Protein 3PSH (pdb70)

CATH classification: 3.40.50.1980 (+1 more: 3.40.50.1980)

Secondary structure (DSSP, 8-state):
-EEEE-TTS-EEEE-SS-S-EEEE-HHHHHHHHHTT-GGGEEEE-TTHHHHH-TTGGGT-GGGGG-B--B-SS-B-HHHHHHT--SEEEEETT--HHHHHHHHTTT--EEEE-S--S-GGGTT-SS---TTHHHHHHHHHHHHHHHHHHHHT-HHHHHHHHHHHHTTHHHHHHHHTT--TTTSEEEEE-BTTTEEE-BSSHHHHHHHHTTEEETTTTT-BSEEE--HHHHHHH--SEEEE-TT-TTHHHHHHT-GGGTTSHHHHTT-EEEPPTT----SS--HHIIIIIHHHHHHHH-GGG-TT--HHHHHHHHIIIIISS-----

Foldseek 3Di:
DDWDQFLLRDTWDFDPAAQEEAEQDLQLVLLCLLLVQCSRYQHYAPCNCLVQAVCVCVLPVVNVPGHHQHHQAGGNLVSVVVSVGREYEHELQHPPVRVCSCVVVPHIYHYAHCFHADSVQSNPLFGDGPCLVCGNLVRVLVRLCVSCSRNVSNVSSVVLNCLLAVCLVVLCVLQVPQDPVRQFEEFEADPQQKGAEASFLLQVLSVSLRHGYLRHVPDTGIDRDDLVSCVVSLGQAYEYELNHVVVQVVQQVDPSNCPRNCNVVVRHYYFWSQCDSDRHDHSSVRNQNSLVVNCVVCVVSCVVPPSLVSQQVSCCNRSVDGDDTD

Solvent-accessible surface area: 14050 Å² total; per-residue (Å²): 132,47,124,7,59,3,2,43,67,69,157,8,72,1,42,69,116,1,87,97,0,0,0,0,0,11,8,0,0,0,0,0,0,0,0,48,0,12,164,23,7,28,0,0,0,60,43,4,102,126,28,11,6,152,46,4,39,81,10,0,86,77,0,80,145,23,38,94,3,9,37,23,87,55,19,80,27,148,52,0,75,81,29,162,18,29,0,0,0,0,1,2,50,8,55,96,132,4,23,132,71,0,51,87,46,135,11,32,1,0,0,0,0,0,1,30,30,66,111,64,21,20,39,98,86,19,0,83,25,121,73,41,48,120,3,4,34,55,0,0,97,73,0,0,63,11,0,1,80,0,2,93,59,145,137,41,1,59,57,0,17,155,24,0,55,56,21,33,152,40,2,70,89,76,14,66,103,22,58,93,134,154,67,32,99,0,1,0,3,9,42,108,52,3,0,14,1,44,5,6,1,0,7,2,0,0,71,42,0,1,0,65,1,5,0,23,84,105,32,88,0,80,82,140,10,53,53,98,49,0,65,126,33,61,0,19,3,0,1,0,3,23,31,28,50,108,6,22,64,94,5,94,126,58,154,36,17,32,108,2,72,0,25,135,76,170,93,17,80,59,1,18,26,8,1,10,0,8,6,13,2,0,0,0,0,4,3,4,0,0,0,51,0,0,50,49,35,33,57,146,89,0,123,105,11,81,16,122,128,56,5,62,73,13,0,88,95,7,4,99,39,50,61,132,99,114

InterPro domains:
  IPR002491 ABC transporter periplasmic binding domain [PF01497] (43-295)
  IPR002491 ABC transporter periplasmic binding domain [PS50983] (41-322)
  IPR050902 ABC Transporter Solute-Binding [PTHR30535] (1-345)

Nearest PDB structures (foldseek):
  3psh-assembly1_A  TM=1.003E+00  e=1.806E-65  Haemophilus influenzae
  4ovk-assembly1_A  TM=8.073E-01  e=1.377E-21  Veillonella parvula DSM 2008
  4hn9-assembly1_A  TM=8.449E-01  e=3.273E-20  Lachnospira eligens ATCC 27750
  2etv-assembly1_A  TM=7.577E-01  e=3.728E-19  Thermotoga maritima MSB8
  5cr9-assembly1_A  TM=7.067E-01  e=7.563E-14  Saccharomonospora viridis DSM 43017

B-factor: mean 18.15, std 5.59, range [2.56, 48.12]

Radius of gyration: 19.63 Å; Cα contacts (8 Å, |Δi|>4): 639; chains: 1; bounding box: 47×50×46 Å

GO terms:
  GO:0005515 protein binding (F, IPI)

Organism: Haemophilus influenzae (strain ATCC 51907 / DSM 11121 / KW20 / Rd) (NCBI:txid71421)

Sequence (326 aa):
DRIITDQLDRKVTIPDHINRAVVLQHQTLNIAVQLDATKQIVGVLSNWKKQLGKNYVRLAPELENMAMPGDLNSVNIESLLALKPDVVFVTNYAPSEMIKQISDVNIPVVAISLRTGEVGEKGKLNPTLTDEDKAYNDGLKQGIELIAEVFEKKQQGDELVKAAFANRKLLADRLGDVSADDKRVRTYMANPDLGTYGSGKYTGLMMEHAGAYNVAAATIKGFKQVSLENVLEWNPAVILVQDRYPDVVPQILNDQGWANIQALKDKKVFLMPEYAKAWGYPMPEALALGEVWLAKALYPQRFQDVDLDKMVNDYYQKFYRTSYKPD

Structure (mmCIF, N/CA/C/O backbone):
data_3PSH
#
_entry.id   3PSH
#
_cell.length_a   123.295
_cell.length_b   123.295
_cell.length_c   103.037
_cell.angle_alpha   90.000
_cell.angle_beta   90.000
_cell.angle_gamma   120.000
#
_symmetry.space_group_name_H-M   'P 31 2 1'
#
loop_
_entity.id
_entity.type
_entity.pdbx_description
1 polymer 'protein HI_1472'
2 non-polymer 'MOLYBDATE ION'
3 water water
#
loop_
_atom_site.group_PDB
_atom_site.id
_atom_site.type_symbol
_atom_site.label_atom_id
_atom_site.label_alt_id
_atom_site.label_comp_id
_atom_site.label_asym_id
_atom_site.label_entity_id
_atom_site.label_seq_id
_atom_site.pdbx_PDB_ins_code
_atom_site.Cartn_x
_atom_site.Cartn_y
_atom_site.Cartn_z
_atom_site.occupancy
_atom_site.B_iso_or_equiv
_atom_site.auth_seq_id
_atom_site.auth_comp_id
_atom_site.auth_asym_id
_atom_site.auth_atom_id
_atom_site.pdbx_PDB_model_num
ATOM 1 N N . ASP A 1 1 ? 90.993 45.091 3.919 1.00 13.79 22 ASP A N 1
ATOM 2 C CA . ASP A 1 1 ? 89.620 44.362 4.007 1.00 15.73 22 ASP A CA 1
ATOM 3 C C . ASP A 1 1 ? 89.181 43.977 2.605 1.00 15.25 22 ASP A C 1
ATOM 4 O O . ASP A 1 1 ? 89.825 44.307 1.567 1.00 17.54 22 ASP A O 1
ATOM 9 N N . ARG A 1 2 ? 88.099 43.208 2.569 1.00 15.94 23 ARG A N 1
ATOM 10 C CA . ARG A 1 2 ? 87.545 42.714 1.327 1.00 17.57 23 ARG A CA 1
ATOM 11 C C . ARG A 1 2 ? 86.088 43.027 1.364 1.00 17.38 23 ARG A C 1
ATOM 12 O O . ARG A 1 2 ? 85.454 42.910 2.445 1.00 17.18 23 ARG A O 1
ATOM 20 N N . ILE A 1 3 ? 85.501 43.315 0.189 1.00 19.47 24 ILE A N 1
ATOM 21 C CA . ILE A 1 3 ? 84.024 43.403 0.137 1.00 18.44 24 ILE A CA 1
ATOM 22 C C . ILE A 1 3 ? 83.451 42.229 -0.642 1.00 18.70 24 ILE A C 1
ATOM 23 O O . ILE A 1 3 ? 83.906 41.888 -1.735 1.00 19.14 24 ILE A O 1
ATOM 28 N N . ILE A 1 4 ? 82.448 41.582 -0.020 1.00 17.91 25 ILE A N 1
ATOM 29 C CA . ILE A 1 4 ? 81.743 40.499 -0.732 1.00 18.44 25 ILE A CA 1
ATOM 30 C C . ILE A 1 4 ? 80.285 40.835 -0.849 1.00 16.81 25 ILE A C 1
ATOM 31 O O . ILE A 1 4 ? 79.839 41.718 -0.194 1.00 19.15 25 ILE A O 1
ATOM 36 N N . THR A 1 5 ? 79.558 40.107 -1.725 1.00 18.47 26 THR A N 1
ATOM 37 C CA . THR A 1 5 ? 78.095 40.197 -1.784 1.00 17.18 26 THR A CA 1
ATOM 38 C C . THR A 1 5 ? 77.557 38.845 -1.321 1.00 15.83 26 THR A C 1
ATOM 39 O O . THR A 1 5 ? 77.911 37.787 -1.823 1.00 17.39 26 THR A O 1
ATOM 43 N N . ASP A 1 6 ? 76.786 38.930 -0.288 1.00 14.25 27 ASP A N 1
ATOM 44 C CA . ASP A 1 6 ? 76.208 37.660 0.299 1.00 14.74 27 ASP A CA 1
ATOM 45 C C . ASP A 1 6 ? 74.875 37.319 -0.430 1.00 14.85 27 ASP A C 1
ATOM 46 O O . ASP A 1 6 ? 74.395 38.046 -1.308 1.00 16.19 27 ASP A O 1
ATOM 51 N N . GLN A 1 7 ? 74.278 36.220 0.033 1.00 15.00 28 GLN A N 1
ATOM 52 C CA . GLN A 1 7 ? 73.102 35.677 -0.657 1.00 16.12 28 GLN A CA 1
ATOM 53 C C . GLN A 1 7 ? 71.746 36.380 -0.291 1.00 18.40 28 GLN A C 1
ATOM 54 O O . GLN A 1 7 ? 70.598 35.954 -0.687 1.00 20.47 28 GLN A O 1
ATOM 60 N N . LEU A 1 8 ? 71.824 37.456 0.513 1.00 18.09 29 LEU A N 1
ATOM 61 C CA . LEU A 1 8 ? 70.721 38.369 0.648 1.00 15.93 29 LEU A CA 1
ATOM 62 C C . LEU A 1 8 ? 71.059 39.653 -0.181 1.00 15.52 29 LEU A C 1
ATOM 63 O O . LEU A 1 8 ? 70.379 40.754 0.015 1.00 17.43 29 LEU A O 1
ATOM 68 N N . ASP A 1 9 ? 72.097 39.557 -1.038 1.00 15.47 30 ASP A N 1
ATOM 69 C CA . ASP A 1 9 ? 72.555 40.729 -1.891 1.00 14.76 30 ASP A CA 1
ATOM 70 C C . ASP A 1 9 ? 73.041 41.934 -1.023 1.00 16.96 30 ASP A C 1
ATOM 71 O O . ASP A 1 9 ? 73.019 43.121 -1.440 1.00 20.44 30 ASP A O 1
ATOM 76 N N . ARG A 1 10 ? 73.517 41.565 0.164 1.00 17.68 31 ARG A N 1
ATOM 77 C CA . ARG A 1 10 ? 74.149 42.544 1.051 1.00 16.27 31 ARG A CA 1
ATOM 78 C C . ARG A 1 10 ? 75.613 42.661 0.739 1.00 16.73 31 ARG A C 1
ATOM 79 O O . ARG A 1 10 ? 76.328 41.650 0.614 1.00 18.06 31 ARG A O 1
ATOM 87 N N . LYS A 1 11 ? 76.097 43.909 0.612 1.00 16.96 32 LYS A N 1
ATOM 88 C CA . LYS A 1 11 ? 77.556 44.117 0.466 1.00 16.99 32 LYS A CA 1
ATOM 89 C C . LYS A 1 11 ? 78.116 44.098 1.910 1.00 16.32 32 LYS A C 1
ATOM 90 O O . LYS A 1 11 ? 77.638 44.922 2.799 1.00 19.57 32 LYS A O 1
ATOM 96 N N . VAL A 1 12 ? 79.139 43.268 2.117 1.00 16.75 33 VAL A N 1
ATOM 97 C CA . VAL A 1 12 ? 79.721 43.053 3.443 1.00 16.57 33 VAL A CA 1
ATOM 98 C C . VAL A 1 12 ? 81.242 43.207 3.370 1.00 16.86 33 VAL A C 1
ATOM 99 O O . VAL A 1 12 ? 81.982 42.556 2.574 1.00 16.45 33 VAL A O 1
ATOM 103 N N . THR A 1 13 ? 81.688 44.028 4.293 1.00 16.62 34 THR A N 1
ATOM 104 C CA . THR A 1 13 ? 83.180 44.197 4.416 1.00 16.22 34 THR A CA 1
ATOM 105 C C . THR A 1 13 ? 83.741 43.295 5.458 1.00 15.55 34 THR A C 1
ATOM 106 O O . THR A 1 13 ? 83.223 43.283 6.612 1.00 17.81 34 THR A O 1
ATOM 110 N N . ILE A 1 14 ? 84.739 42.508 5.075 1.00 15.02 35 ILE A N 1
ATOM 111 C CA . ILE A 1 14 ? 85.299 41.522 6.059 1.00 13.43 35 ILE A CA 1
ATOM 112 C C . ILE A 1 14 ? 86.807 41.685 6.104 1.00 14.21 35 ILE A C 1
ATOM 113 O O . ILE A 1 14 ? 87.389 42.200 5.144 1.00 13.63 35 ILE A O 1
ATOM 118 N N . PRO A 1 15 ? 87.437 41.166 7.143 1.00 14.92 36 PRO A N 1
ATOM 119 C CA . PRO A 1 15 ? 88.901 41.180 7.169 1.00 12.84 36 PRO A CA 1
ATOM 120 C C . PRO A 1 15 ? 89.516 40.389 6.004 1.00 14.87 36 PRO A C 1
ATOM 121 O O . PRO A 1 15 ? 88.891 39.509 5.380 1.00 16.12 36 PRO A O 1
ATOM 125 N N . ASP A 1 16 ? 90.774 40.708 5.712 1.00 15.40 37 ASP A N 1
ATOM 126 C CA . ASP A 1 16 ? 91.452 39.977 4.686 1.00 13.56 37 ASP A CA 1
ATOM 127 C C . ASP A 1 16 ? 91.668 38.478 4.996 1.00 13.37 37 ASP A C 1
ATOM 128 O O . ASP A 1 16 ? 91.724 37.639 4.020 1.00 15.53 37 ASP A O 1
ATOM 133 N N . HIS A 1 17 ? 91.749 38.136 6.261 1.00 13.07 38 HIS A N 1
ATOM 134 C CA . HIS A 1 17 ? 91.857 36.725 6.668 1.00 13.55 38 HIS A CA 1
ATOM 135 C C . HIS A 1 17 ? 90.833 36.516 7.726 1.00 15.38 38 HIS A C 1
ATOM 136 O O . HIS A 1 17 ? 90.602 37.378 8.577 1.00 14.92 38 HIS A O 1
ATOM 143 N N . ILE A 1 18 ? 90.276 35.293 7.694 1.00 15.36 39 ILE A N 1
ATOM 144 C CA . ILE A 1 18 ? 89.321 34.856 8.719 1.00 15.61 39 ILE A CA 1
ATOM 145 C C . ILE A 1 18 ? 89.890 33.644 9.509 1.00 14.08 39 ILE A C 1
ATOM 146 O O . ILE A 1 18 ? 90.279 32.524 8.955 1.00 14.05 39 ILE A O 1
ATOM 151 N N . ASN A 1 19 ? 89.862 33.814 10.825 1.00 14.31 40 ASN A N 1
ATOM 152 C CA . ASN A 1 19 ? 90.329 32.722 11.676 1.00 15.78 40 ASN A CA 1
ATOM 153 C C . ASN A 1 19 ? 89.377 32.420 12.864 1.00 14.44 40 ASN A C 1
ATOM 154 O O . ASN A 1 19 ? 89.585 31.511 13.600 1.00 15.20 40 ASN A O 1
ATOM 159 N N . ARG A 1 20 ? 88.387 33.321 13.024 1.00 14.77 41 ARG A N 1
ATOM 160 C CA . ARG A 1 20 ? 87.429 33.249 14.156 1.00 15.99 41 ARG A CA 1
ATOM 161 C C . ARG A 1 20 ? 85.958 33.385 13.727 1.00 13.69 41 ARG A C 1
ATOM 162 O O . ARG A 1 20 ? 85.192 34.163 14.273 1.00 14.23 41 ARG A O 1
ATOM 170 N N . ALA A 1 21 ? 85.561 32.524 12.769 1.00 14.59 42 ALA A N 1
ATOM 171 C CA . ALA A 1 21 ? 84.231 32.690 12.206 1.00 12.80 42 ALA A CA 1
ATOM 172 C C . ALA A 1 21 ? 83.254 31.996 13.167 1.00 12.84 42 ALA A C 1
ATOM 173 O O . ALA A 1 21 ? 83.619 30.938 13.779 1.00 13.50 42 ALA A O 1
ATOM 175 N N . VAL A 1 22 ? 82.029 32.514 13.187 1.00 12.69 43 VAL A N 1
ATOM 176 C CA . VAL A 1 22 ? 80.999 31.758 13.967 1.00 12.24 43 VAL A CA 1
ATOM 177 C C . VAL A 1 22 ? 79.984 31.333 12.908 1.00 13.02 43 VAL A C 1
ATOM 178 O O . VAL A 1 22 ? 79.587 32.140 12.098 1.00 14.60 43 VAL A O 1
ATOM 182 N N . VAL A 1 23 ? 79.617 30.047 12.892 1.00 11.42 44 VAL A N 1
ATOM 183 C CA . VAL A 1 23 ? 78.799 29.569 11.780 1.00 11.70 44 VAL A CA 1
ATOM 184 C C . VAL A 1 23 ? 77.425 29.123 12.294 1.00 12.29 44 VAL A C 1
ATOM 185 O O . VAL A 1 23 ? 77.320 28.063 12.906 1.00 14.77 44 VAL A O 1
ATOM 189 N N . LEU A 1 24 ? 76.428 30.008 12.114 1.00 12.20 45 LEU A N 1
ATOM 190 C CA . LEU A 1 24 ? 75.074 29.777 12.703 1.00 10.16 45 LEU A CA 1
ATOM 191 C C . LEU A 1 24 ? 74.069 29.105 11.762 1.00 9.88 45 LEU A C 1
ATOM 192 O O . LEU A 1 24 ? 72.877 29.454 11.726 1.00 11.41 45 LEU A O 1
ATOM 197 N N . GLN A 1 25 ? 74.583 28.241 10.906 1.00 13.50 46 GLN A N 1
ATOM 198 C CA . GLN A 1 25 ? 73.765 27.547 9.890 1.00 13.20 46 GLN A CA 1
ATOM 199 C C . GLN A 1 25 ? 74.487 26.226 9.645 1.00 12.26 46 GLN A C 1
ATOM 200 O O . GLN A 1 25 ? 75.713 26.239 9.358 1.00 14.32 46 GLN A O 1
ATOM 206 N N . HIS A 1 26 ? 73.815 25.036 9.751 1.00 12.67 47 HIS A N 1
ATOM 207 C CA . HIS A 1 26 ? 74.384 23.733 9.517 1.00 13.01 47 HIS A CA 1
ATOM 208 C C . HIS A 1 26 ? 74.824 23.472 8.072 1.00 11.75 47 HIS A C 1
ATOM 209 O O . HIS A 1 26 ? 75.808 22.817 7.825 1.00 14.07 47 HIS A O 1
ATOM 216 N N . GLN A 1 27 ? 74.113 24.099 7.135 1.00 12.51 48 GLN A N 1
ATOM 217 C CA . GLN A 1 27 ? 74.461 23.880 5.714 1.00 12.23 48 GLN A CA 1
ATOM 218 C C . GLN A 1 27 ? 75.824 24.478 5.427 1.00 11.47 48 GLN A C 1
ATOM 219 O O . GLN A 1 27 ? 76.719 23.843 4.830 1.00 13.18 48 GLN A O 1
ATOM 225 N N . THR A 1 28 ? 75.979 25.735 5.853 1.00 13.84 49 THR A N 1
ATOM 226 C CA . THR A 1 28 ? 77.309 26.340 5.647 1.00 14.13 49 THR A CA 1
ATOM 227 C C . THR A 1 28 ? 78.382 25.561 6.484 1.00 13.50 49 THR A C 1
ATOM 228 O O . THR A 1 28 ? 79.494 25.384 6.002 1.00 13.84 49 THR A O 1
ATOM 232 N N . LEU A 1 29 ? 78.070 25.091 7.710 1.00 10.77 50 LEU A N 1
ATOM 233 C CA . LEU A 1 29 ? 79.015 24.343 8.513 1.00 10.74 50 LEU A CA 1
ATOM 234 C C . LEU A 1 29 ? 79.506 23.124 7.721 1.00 11.59 50 LEU A C 1
ATOM 235 O O . LEU A 1 29 ? 80.681 22.873 7.700 1.00 13.83 50 LEU A O 1
ATOM 240 N N . ASN A 1 30 ? 78.585 22.362 7.102 1.00 10.32 51 ASN A N 1
ATOM 241 C CA . ASN A 1 30 ? 78.949 21.113 6.420 1.00 12.19 51 ASN A CA 1
ATOM 242 C C . ASN A 1 30 ? 79.842 21.518 5.215 1.00 12.30 51 ASN A C 1
ATOM 243 O O . ASN A 1 30 ? 80.795 20.849 4.945 1.00 12.93 51 ASN A O 1
ATOM 248 N N . ILE A 1 31 ? 79.475 22.576 4.516 1.00 11.00 52 ILE A N 1
ATOM 249 C CA . ILE A 1 31 ? 80.390 23.083 3.427 1.00 12.12 52 ILE A CA 1
ATOM 250 C C . ILE A 1 31 ? 81.788 23.388 3.956 1.00 13.88 52 ILE A C 1
ATOM 251 O O . ILE A 1 31 ? 82.790 22.974 3.343 1.00 13.80 52 ILE A O 1
ATOM 256 N N . ALA A 1 32 ? 81.851 24.144 5.053 1.00 13.24 53 ALA A N 1
ATOM 257 C CA . ALA A 1 32 ? 83.163 24.536 5.611 1.00 12.48 53 ALA A CA 1
ATOM 258 C C . ALA A 1 32 ? 83.960 23.327 6.008 1.00 14.49 53 ALA A C 1
ATOM 259 O O . ALA A 1 32 ? 85.216 23.333 5.826 1.00 14.30 53 ALA A O 1
ATOM 261 N N . VAL A 1 33 ? 83.279 22.274 6.510 1.00 13.42 54 VAL A N 1
ATOM 262 C CA . VAL A 1 33 ? 84.002 21.076 6.869 1.00 14.48 54 VAL A CA 1
ATOM 263 C C . VAL A 1 33 ? 84.610 20.513 5.575 1.00 14.55 54 VAL A C 1
ATOM 264 O O . VAL A 1 33 ? 85.760 19.999 5.536 1.00 13.27 54 VAL A O 1
ATOM 268 N N . GLN A 1 34 ? 83.837 20.566 4.504 1.00 13.08 55 GLN A N 1
ATOM 269 C CA . GLN A 1 34 ? 84.325 19.952 3.248 1.00 14.57 55 GLN A CA 1
ATOM 270 C C . GLN A 1 34 ? 85.361 20.807 2.520 1.00 14.85 55 GLN A C 1
ATOM 271 O O . GLN A 1 34 ? 85.924 20.436 1.488 1.00 15.12 55 GLN A O 1
ATOM 277 N N . LEU A 1 35 ? 85.446 22.072 2.921 1.00 13.94 56 LEU A N 1
ATOM 278 C CA . LEU A 1 35 ? 86.509 22.989 2.459 1.00 15.09 56 LEU A CA 1
ATOM 279 C C . LEU A 1 35 ? 87.745 22.885 3.386 1.00 14.87 56 LEU A C 1
ATOM 280 O O . LEU A 1 35 ? 88.767 23.590 3.101 1.00 15.79 56 LEU A O 1
ATOM 285 N N . ASP A 1 36 ? 87.709 22.001 4.398 1.00 14.15 57 ASP A N 1
ATOM 286 C CA . ASP A 1 36 ? 88.834 21.784 5.400 1.00 14.03 57 ASP A CA 1
ATOM 287 C C . ASP A 1 36 ? 89.088 23.159 6.043 1.00 14.03 57 ASP A C 1
ATOM 288 O O . ASP A 1 36 ? 90.268 23.535 6.230 1.00 17.65 57 ASP A O 1
ATOM 293 N N . ALA A 1 37 ? 88.004 23.837 6.475 1.00 14.43 58 ALA A N 1
ATOM 294 C CA . ALA A 1 37 ? 88.084 25.220 7.049 1.00 15.05 58 ALA A CA 1
ATOM 295 C C . ALA A 1 37 ? 87.828 25.272 8.552 1.00 13.33 58 ALA A C 1
ATOM 296 O O . ALA A 1 37 ? 87.826 26.362 9.151 1.00 12.87 58 ALA A O 1
ATOM 298 N N . THR A 1 38 ? 87.702 24.127 9.229 1.00 15.03 59 THR A N 1
ATOM 299 C CA . THR A 1 38 ? 87.226 24.213 10.654 1.00 16.95 59 THR A CA 1
ATOM 300 C C . THR A 1 38 ? 88.197 24.828 11.668 1.00 15.62 59 THR A C 1
ATOM 301 O O . THR A 1 38 ? 87.801 25.247 12.705 1.00 16.72 59 THR A O 1
ATOM 305 N N . LYS A 1 39 ? 89.471 24.884 11.319 1.00 17.68 60 LYS A N 1
ATOM 306 C CA . LYS A 1 39 ? 90.420 25.540 12.221 1.00 17.53 60 LYS A CA 1
ATOM 307 C C . LYS A 1 39 ? 90.172 27.058 12.251 1.00 17.60 60 LYS A C 1
ATOM 308 O O . LYS A 1 39 ? 90.702 27.764 13.105 1.00 17.15 60 LYS A O 1
ATOM 314 N N . GLN A 1 40 ? 89.475 27.539 11.252 1.00 15.38 61 GLN A N 1
ATOM 315 C CA . GLN A 1 40 ? 89.064 28.971 11.177 1.00 14.72 61 GLN A CA 1
ATOM 316 C C . GLN A 1 40 ? 87.711 29.272 11.782 1.00 14.96 61 GLN A C 1
ATOM 317 O O . GLN A 1 40 ? 87.189 30.336 11.578 1.00 15.38 61 GLN A O 1
ATOM 323 N N . ILE A 1 41 ? 87.122 28.299 12.487 1.00 12.36 62 ILE A N 1
ATOM 324 C CA . ILE A 1 41 ? 85.796 28.533 13.110 1.00 13.24 62 ILE A CA 1
ATOM 325 C C . ILE A 1 41 ? 85.917 28.392 14.635 1.00 12.30 62 ILE A C 1
ATOM 326 O O . ILE A 1 41 ? 86.629 27.508 15.102 1.00 13.06 62 ILE A O 1
ATOM 331 N N . VAL A 1 42 ? 85.227 29.243 15.382 1.00 15.56 63 VAL A N 1
ATOM 332 C CA . VAL A 1 42 ? 85.302 29.201 16.835 1.00 13.56 63 VAL A CA 1
ATOM 333 C C . VAL A 1 42 ? 83.921 29.125 17.491 1.00 15.38 63 VAL A C 1
ATOM 334 O O . VAL A 1 42 ? 83.849 29.006 18.735 1.00 15.47 63 VAL A O 1
ATOM 338 N N . GLY A 1 43 ? 82.821 29.208 16.680 1.00 13.83 64 GLY A N 1
ATOM 339 C CA . GLY A 1 43 ? 81.490 28.849 17.265 1.00 11.67 64 GLY A CA 1
ATOM 340 C C . GLY A 1 43 ? 80.557 28.363 16.170 1.00 14.40 64 GLY A C 1
ATOM 341 O O . GLY A 1 43 ? 80.810 28.609 15.009 1.00 14.47 64 GLY A O 1
ATOM 342 N N . VAL A 1 44 ? 79.546 27.643 16.602 1.00 12.60 65 VAL A N 1
ATOM 343 C CA . VAL A 1 44 ? 78.623 27.047 15.618 1.00 12.60 65 VAL A CA 1
ATOM 344 C C . VAL A 1 44 ? 77.233 27.074 16.255 1.00 14.20 65 VAL A C 1
ATOM 345 O O . VAL A 1 44 ? 77.137 27.228 17.495 1.00 14.49 65 VAL A O 1
ATOM 349 N N . LEU A 1 45 ? 76.171 26.961 15.433 1.00 12.88 66 LEU A N 1
ATOM 350 C CA . LEU A 1 45 ? 74.814 26.864 15.936 1.00 12.25 66 LEU A CA 1
ATOM 351 C C . LEU A 1 45 ? 74.658 25.827 17.065 1.00 11.52 66 LEU A C 1
ATOM 352 O O . LEU A 1 45 ? 75.169 24.722 17.021 1.00 15.12 66 LEU A O 1
ATOM 357 N N . SER A 1 46 ? 73.908 26.215 18.066 1.00 13.65 67 SER A N 1
ATOM 358 C CA . SER A 1 46 ? 73.801 25.321 19.233 1.00 15.34 67 SER A CA 1
ATOM 359 C C . SER A 1 46 ? 73.007 23.994 18.953 1.00 13.96 67 SER A C 1
ATOM 360 O O . SER A 1 46 ? 73.220 23.006 19.692 1.00 17.91 67 SER A O 1
ATOM 363 N N . ASN A 1 47 ? 72.165 23.991 17.886 1.00 15.21 68 ASN A N 1
ATOM 364 C CA . ASN A 1 47 ? 71.480 22.762 17.428 1.00 14.94 68 ASN A CA 1
ATOM 365 C C . ASN A 1 47 ? 72.205 21.975 16.348 1.00 16.12 68 ASN A C 1
ATOM 366 O O . ASN A 1 47 ? 71.524 21.253 15.561 1.00 16.90 68 ASN A O 1
ATOM 371 N N . TRP A 1 48 ? 73.534 22.099 16.300 1.00 13.02 69 TRP A N 1
ATOM 372 C CA . TRP A 1 48 ? 74.334 21.373 15.241 1.00 15.68 69 TRP A CA 1
ATOM 373 C C . TRP A 1 48 ? 74.171 19.849 15.287 1.00 16.64 69 TRP A C 1
ATOM 374 O O . TRP A 1 48 ? 73.972 19.223 14.214 1.00 14.82 69 TRP A O 1
ATOM 385 N N . LYS A 1 49 ? 74.115 19.243 16.472 1.00 16.28 70 LYS A N 1
ATOM 386 C CA . LYS A 1 49 ? 74.001 17.778 16.435 1.00 16.80 70 LYS A CA 1
ATOM 387 C C . LYS A 1 49 ? 72.602 17.383 15.903 1.00 16.09 70 LYS A C 1
ATOM 388 O O . LYS A 1 49 ? 72.472 16.433 15.168 1.00 14.97 70 LYS A O 1
ATOM 394 N N . LYS A 1 50 ? 71.586 18.073 16.294 1.00 15.62 71 LYS A N 1
ATOM 395 C CA . LYS A 1 50 ? 70.219 17.749 15.775 1.00 16.48 71 LYS A CA 1
ATOM 396 C C . LYS A 1 50 ? 70.121 17.922 14.236 1.00 17.10 71 LYS A C 1
ATOM 397 O O . LYS A 1 50 ? 69.657 16.985 13.494 1.00 16.25 71 LYS A O 1
ATOM 403 N N . GLN A 1 51 ? 70.659 19.049 13.762 1.00 15.42 72 GLN A N 1
ATOM 404 C CA . GLN A 1 51 ? 70.482 19.374 12.359 1.00 14.31 72 GLN A CA 1
ATOM 405 C C . GLN A 1 51 ? 71.413 18.621 11.424 1.00 13.08 72 GLN A C 1
ATOM 406 O O . GLN A 1 51 ? 71.073 18.376 10.233 1.00 14.40 72 GLN A O 1
ATOM 412 N N . LEU A 1 52 ? 72.626 18.255 11.927 1.00 12.63 73 LEU A N 1
ATOM 413 C CA . LEU A 1 52 ? 73.577 17.448 11.156 1.00 13.75 73 LEU A CA 1
ATOM 414 C C . LEU A 1 52 ? 73.478 15.941 11.390 1.00 13.06 73 LEU A C 1
ATOM 415 O O . LEU A 1 52 ? 74.090 15.170 10.610 1.00 15.99 73 LEU A O 1
ATOM 420 N N . GLY A 1 53 ? 72.751 15.525 12.405 1.00 14.88 74 GLY A N 1
ATOM 421 C CA . GLY A 1 53 ? 72.717 14.158 12.758 1.00 15.89 74 GLY A CA 1
ATOM 422 C C . GLY A 1 53 ? 73.705 13.731 13.830 1.00 18.29 74 GLY A C 1
ATOM 423 O O . GLY A 1 53 ? 74.809 14.192 13.885 1.00 17.82 74 GLY A O 1
ATOM 424 N N . LYS A 1 54 ? 73.336 12.725 14.615 1.00 18.22 75 LYS A N 1
ATOM 425 C CA . LYS A 1 54 ? 74.197 12.367 15.730 1.00 17.68 75 LYS A CA 1
ATOM 426 C C . LYS A 1 54 ? 75.565 11.849 15.284 1.00 16.53 75 LYS A C 1
ATOM 427 O O . LYS A 1 54 ? 76.538 11.841 16.116 1.00 19.15 75 LYS A O 1
ATOM 433 N N . ASN A 1 55 ? 75.747 11.373 14.038 1.00 16.90 76 ASN A N 1
ATOM 434 C CA . ASN A 1 55 ? 77.037 10.817 13.660 1.00 17.39 76 ASN A CA 1
ATOM 435 C C . ASN A 1 55 ? 77.952 11.854 12.974 1.00 17.02 76 ASN A C 1
ATOM 436 O O . ASN A 1 55 ? 79.105 11.515 12.628 1.00 15.74 76 ASN A O 1
ATOM 441 N N . TYR A 1 56 ? 77.407 13.071 12.788 1.00 16.43 77 TYR A N 1
ATOM 442 C CA . TYR A 1 56 ? 78.224 14.113 12.105 1.00 15.90 77 TYR A CA 1
ATOM 443 C C . TYR A 1 56 ? 79.584 14.328 12.788 1.00 16.86 77 TYR A C 1
ATOM 444 O O . TYR A 1 56 ? 80.607 14.574 12.147 1.00 15.81 77 TYR A O 1
ATOM 453 N N . VAL A 1 57 ? 79.577 14.211 14.117 1.00 16.61 78 VAL A N 1
ATOM 454 C CA . VAL A 1 57 ? 80.745 14.514 14.969 1.00 19.42 78 VAL A CA 1
ATOM 455 C C . VAL A 1 57 ? 81.851 13.503 14.568 1.00 18.21 78 VAL A C 1
ATOM 456 O O . VAL A 1 57 ? 83.067 13.779 14.727 1.00 19.57 78 VAL A O 1
ATOM 460 N N . ARG A 1 58 ? 81.497 12.377 13.965 1.00 17.01 79 ARG A N 1
ATOM 461 C CA . ARG A 1 58 ? 82.522 11.489 13.504 1.00 17.96 79 ARG A CA 1
ATOM 462 C C . ARG A 1 58 ? 83.432 12.112 12.420 1.00 17.86 79 ARG A C 1
ATOM 463 O O . ARG A 1 58 ? 84.643 11.765 12.292 1.00 19.70 79 ARG A O 1
ATOM 471 N N . LEU A 1 59 ? 82.847 12.936 11.559 1.00 15.91 80 LEU A N 1
ATOM 472 C CA . LEU A 1 59 ? 83.510 13.511 10.395 1.00 15.82 80 LEU A CA 1
ATOM 473 C C . LEU A 1 59 ? 8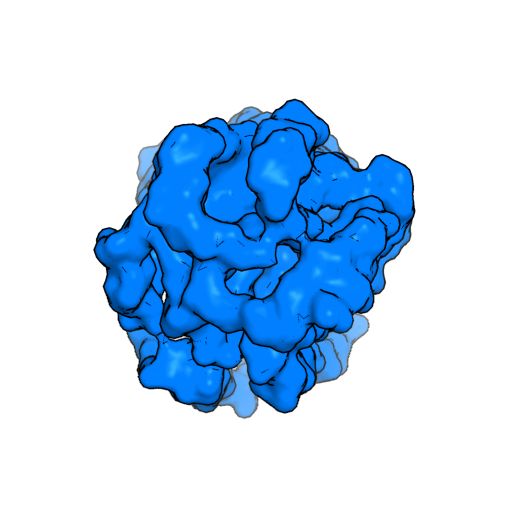4.219 14.813 10.837 1.00 17.28 80 LEU A C 1
ATOM 474 O O . LEU A 1 59 ? 85.172 15.277 10.193 1.00 19.79 80 LEU A O 1
ATOM 479 N N . ALA A 1 60 ? 83.718 15.424 11.890 1.00 16.87 81 ALA A N 1
ATOM 480 C CA . ALA A 1 60 ? 84.313 16.669 12.386 1.00 17.21 81 ALA A CA 1
ATOM 481 C C . ALA A 1 60 ? 84.397 16.661 13.932 1.00 18.03 81 ALA A C 1
ATOM 482 O O . ALA A 1 60 ? 83.550 17.333 14.567 1.00 18.42 81 ALA A O 1
ATOM 484 N N . PRO A 1 61 ? 85.336 15.820 14.508 1.00 18.66 82 PRO A N 1
ATOM 485 C CA . PRO A 1 61 ? 85.292 15.705 16.002 1.00 18.39 82 PRO A CA 1
ATOM 486 C C . PRO A 1 61 ? 85.544 17.009 16.676 1.00 18.54 82 PRO A C 1
ATOM 487 O O . PRO A 1 61 ? 85.194 17.199 17.844 1.00 18.94 82 PRO A O 1
ATOM 491 N N . GLU A 1 62 ? 86.218 17.907 15.962 1.00 19.60 83 GLU A N 1
ATOM 492 C CA . GLU A 1 62 ? 86.515 19.244 16.544 1.00 19.70 83 GLU A CA 1
ATOM 493 C C . GLU A 1 62 ? 85.250 20.078 16.864 1.00 20.16 83 GLU A C 1
ATOM 494 O O . GLU A 1 62 ? 85.299 21.050 17.660 1.00 20.11 83 GLU A O 1
ATOM 500 N N . LEU A 1 63 ? 84.090 19.623 16.331 1.00 18.20 84 LEU A N 1
ATOM 501 C CA . LEU A 1 63 ? 82.847 20.299 16.639 1.00 20.02 84 LEU A CA 1
ATOM 502 C C . LEU A 1 63 ? 82.389 20.101 18.111 1.00 19.30 84 LEU A C 1
ATOM 503 O O . LEU A 1 63 ? 81.630 20.890 18.618 1.00 20.78 84 LEU A O 1
ATOM 508 N N . GLU A 1 64 ? 82.847 19.041 18.728 1.00 21.76 85 GLU A N 1
ATOM 509 C CA . GLU A 1 64 ? 82.373 18.604 20.032 1.00 23.62 85 GLU A CA 1
ATOM 510 C C . GLU A 1 64 ? 82.621 19.630 21.145 1.00 24.69 85 GLU A C 1
ATOM 511 O O . GLU A 1 64 ? 81.771 19.812 22.009 1.00 28.00 85 GLU A O 1
ATOM 517 N N . ASN A 1 65 ? 83.749 20.310 21.069 1.00 25.25 86 ASN A N 1
ATOM 518 C CA . ASN A 1 65 ? 84.104 21.345 22.098 1.00 26.70 86 ASN A CA 1
ATOM 519 C C . ASN A 1 65 ? 83.974 22.767 21.557 1.00 25.21 86 ASN A C 1
ATOM 520 O O . ASN A 1 65 ? 84.424 23.784 22.165 1.00 25.83 86 ASN A O 1
ATOM 525 N N . MET A 1 66 ? 83.353 22.885 20.381 1.00 20.87 87 MET A N 1
ATOM 526 C CA . MET A 1 66 ? 83.069 24.172 19.825 1.00 20.51 87 MET A CA 1
ATOM 527 C C . MET A 1 66 ? 82.064 24.970 20.667 1.00 18.57 87 MET A C 1
ATOM 528 O O . MET A 1 66 ? 80.989 24.466 21.093 1.00 17.41 87 MET A O 1
ATOM 533 N N . ALA A 1 67 ? 82.401 26.229 20.952 1.00 16.70 88 ALA A N 1
ATOM 534 C CA . ALA A 1 67 ? 81.420 27.142 21.509 1.00 15.35 88 ALA A CA 1
ATOM 535 C C . ALA A 1 67 ? 80.114 27.304 20.626 1.00 16.50 88 ALA A C 1
ATOM 536 O O . ALA A 1 67 ? 80.210 27.147 19.384 1.00 16.58 88 ALA A O 1
ATOM 538 N N . MET A 1 68 ? 78.971 27.622 21.237 1.00 13.50 89 MET A N 1
ATOM 539 C CA . MET A 1 68 ? 77.614 27.709 20.568 1.00 14.32 89 MET A CA 1
ATOM 540 C C . MET A 1 68 ? 76.879 28.951 21.004 1.00 14.75 89 MET A C 1
ATOM 541 O O . MET A 1 68 ? 76.002 28.923 21.902 1.00 16.03 89 MET A O 1
ATOM 546 N N . PRO A 1 69 ? 77.213 30.087 20.397 1.00 15.10 90 PRO A N 1
ATOM 547 C CA . PRO A 1 69 ? 76.696 31.371 20.860 1.00 15.52 90 PRO A CA 1
ATOM 548 C C . PRO A 1 69 ? 75.403 31.811 20.210 1.00 15.01 90 PRO A C 1
ATOM 549 O O . PRO A 1 69 ? 75.052 32.971 20.286 1.00 15.84 90 PRO A O 1
ATOM 553 N N . GLY A 1 70 ? 74.751 30.900 19.466 1.00 14.92 91 GLY A N 1
ATOM 554 C CA . GLY A 1 70 ? 73.465 31.236 18.836 1.00 11.95 91 GLY A CA 1
ATOM 555 C C . GLY A 1 70 ? 72.958 29.971 18.121 1.00 12.49 91 GLY A C 1
ATOM 556 O O . GLY A 1 70 ? 73.540 28.992 18.339 1.00 13.74 91 GLY A O 1
ATOM 557 N N . ASP A 1 71 ? 71.860 30.134 17.397 1.00 12.33 92 ASP A N 1
ATOM 558 C CA . ASP A 1 71 ? 71.352 29.022 16.532 1.00 14.32 92 ASP A CA 1
ATOM 559 C C . ASP A 1 71 ? 70.796 29.609 15.264 1.00 13.98 92 ASP A C 1
ATOM 560 O O . ASP A 1 71 ? 71.250 30.678 14.782 1.00 15.28 92 ASP A O 1
ATOM 565 N N . LEU A 1 72 ? 69.866 28.870 14.595 1.00 13.10 93 LEU A N 1
ATOM 566 C CA . LEU A 1 72 ? 69.444 29.445 13.325 1.00 12.97 93 LEU A CA 1
ATOM 567 C C . LEU A 1 72 ? 68.713 30.803 13.293 1.00 12.62 93 LEU A C 1
ATOM 568 O O . LEU A 1 72 ? 68.825 31.605 12.288 1.00 14.13 93 LEU A O 1
ATOM 573 N N . ASN A 1 73 ? 67.946 31.038 14.366 1.00 13.88 94 ASN A N 1
ATOM 574 C CA . ASN A 1 73 ? 67.112 32.244 14.359 1.00 14.69 94 ASN A CA 1
ATOM 575 C C . ASN A 1 73 ? 67.206 33.100 15.643 1.00 14.13 94 ASN A C 1
ATOM 576 O O . ASN A 1 73 ? 66.413 33.943 15.925 1.00 15.87 94 ASN A O 1
ATOM 581 N N . SER A 1 74 ? 68.279 32.924 16.359 1.00 13.80 95 SER A N 1
ATOM 582 C CA . SER A 1 74 ? 68.543 33.671 17.646 1.00 14.51 95 SER A CA 1
ATOM 583 C C . SER A 1 74 ? 70.077 33.770 17.860 1.00 16.58 95 SER A C 1
ATOM 584 O O . SER A 1 74 ? 70.882 32.888 17.418 1.00 15.42 95 SER A O 1
ATOM 587 N N . VAL A 1 75 ? 70.515 34.836 18.570 1.00 14.81 96 VAL A N 1
ATOM 588 C CA . VAL A 1 75 ? 71.928 34.935 18.865 1.00 16.74 96 VAL A CA 1
ATOM 589 C C . VAL A 1 75 ? 72.056 35.438 20.299 1.00 14.52 96 VAL A C 1
ATOM 590 O O . VAL A 1 75 ? 71.069 36.061 20.790 1.00 16.04 96 VAL A O 1
ATOM 594 N N . ASN A 1 76 ? 73.171 35.050 20.949 1.00 13.67 97 ASN A N 1
ATOM 595 C CA . ASN A 1 76 ? 73.456 35.457 22.369 1.00 13.14 97 ASN A CA 1
ATOM 596 C C . ASN A 1 76 ? 74.698 36.364 22.208 1.00 13.29 97 ASN A C 1
ATOM 597 O O . ASN A 1 76 ? 75.840 35.854 22.155 1.00 15.19 97 ASN A O 1
ATOM 602 N N . ILE A 1 77 ? 74.454 37.671 22.111 1.00 12.77 98 ILE A N 1
ATOM 603 C CA . ILE A 1 77 ? 75.541 38.641 21.752 1.00 13.52 98 ILE A CA 1
ATOM 604 C C . ILE A 1 77 ? 76.603 38.592 22.866 1.00 14.76 98 ILE A C 1
ATOM 605 O O . ILE A 1 77 ? 77.806 38.523 22.563 1.00 14.96 98 ILE A O 1
ATOM 610 N N . GLU A 1 78 ? 76.181 38.571 24.145 1.00 14.07 99 GLU A N 1
ATOM 611 C CA . GLU A 1 78 ? 77.272 38.491 25.177 1.00 17.12 99 GLU A CA 1
ATOM 612 C C . GLU A 1 78 ? 78.142 37.250 25.088 1.00 17.32 99 GLU A C 1
ATOM 613 O O . GLU A 1 78 ? 79.343 37.380 25.349 1.00 19.12 99 GLU A O 1
ATOM 619 N N . SER A 1 79 ? 77.623 36.054 24.740 1.00 16.75 100 SER A N 1
ATOM 620 C CA . SER A 1 79 ? 78.444 34.914 24.544 1.00 16.23 100 SER A CA 1
ATOM 621 C C . SER A 1 79 ? 79.271 35.095 23.251 1.00 15.45 100 SER A C 1
ATOM 622 O O . SER A 1 79 ? 80.447 34.672 23.220 1.00 16.57 100 SER A O 1
ATOM 625 N N . LEU A 1 80 ? 78.649 35.673 22.233 1.00 14.37 101 LEU A N 1
ATOM 626 C CA . LEU A 1 80 ? 79.300 35.784 20.909 1.00 14.77 101 LEU A CA 1
ATOM 627 C C . LEU A 1 80 ? 80.548 36.717 21.015 1.00 15.80 101 LEU A C 1
ATOM 628 O O . LEU A 1 80 ? 81.671 36.349 20.568 1.00 18.67 101 LEU A O 1
ATOM 633 N N . LEU A 1 81 ? 80.376 37.887 21.654 1.00 14.53 102 LEU A N 1
ATOM 634 C CA . LEU A 1 81 ? 81.545 38.768 21.832 1.00 12.55 102 LEU A CA 1
ATOM 635 C C . LEU A 1 81 ? 82.753 38.152 22.568 1.00 14.75 102 LEU A C 1
ATOM 636 O O . LEU A 1 81 ? 83.888 38.533 22.260 1.00 17.33 102 LEU A O 1
ATOM 641 N N . ALA A 1 82 ? 82.556 37.255 23.511 1.00 15.22 103 ALA A N 1
ATOM 642 C CA . ALA A 1 82 ? 83.689 36.696 24.224 1.00 16.93 103 ALA A CA 1
ATOM 643 C C . ALA A 1 82 ? 84.583 35.853 23.238 1.00 17.12 103 ALA A C 1
ATOM 644 O O . ALA A 1 82 ? 85.780 35.597 23.513 1.00 18.11 103 ALA A O 1
ATOM 646 N N . LEU A 1 83 ? 83.957 35.303 22.171 1.00 17.97 104 LEU A N 1
ATOM 647 C CA . LEU A 1 83 ? 84.688 34.526 21.166 1.00 13.87 104 LEU A CA 1
ATOM 648 C C . LEU A 1 83 ? 85.574 35.396 20.267 1.00 13.00 104 LEU A C 1
ATOM 649 O O . LEU A 1 83 ? 86.379 34.858 19.435 1.00 13.54 104 LEU A O 1
ATOM 654 N N . LYS A 1 84 ? 85.424 36.741 20.337 1.00 14.15 105 LYS A N 1
ATOM 655 C CA . LYS A 1 84 ? 86.203 37.609 19.470 1.00 14.13 105 LYS A CA 1
ATOM 656 C C . LYS A 1 84 ? 86.050 37.205 17.979 1.00 14.80 105 LYS A C 1
ATOM 657 O O . LYS A 1 84 ? 87.083 37.095 17.248 1.00 15.35 105 LYS A O 1
ATOM 663 N N . PRO A 1 85 ? 84.764 37.019 17.540 1.00 14.30 106 PRO A N 1
ATOM 664 C CA . PRO A 1 85 ? 84.641 36.562 16.112 1.00 13.39 106 PRO A CA 1
ATOM 665 C C . PRO A 1 85 ? 85.057 37.608 15.114 1.00 13.94 106 PRO A C 1
ATOM 666 O O . PRO A 1 85 ? 85.014 38.844 15.412 1.00 15.30 106 PRO A O 1
ATOM 670 N N . ASP A 1 86 ? 85.500 37.156 13.957 1.00 11.26 107 ASP A N 1
ATOM 671 C CA . ASP A 1 86 ? 85.754 38.116 12.867 1.00 13.82 107 ASP A CA 1
ATOM 672 C C . ASP A 1 86 ? 84.679 38.117 11.757 1.00 12.97 107 ASP A C 1
ATOM 673 O O . ASP A 1 86 ? 84.635 39.024 10.912 1.00 16.55 107 ASP A O 1
ATOM 678 N N . VAL A 1 87 ? 83.789 37.100 11.797 1.00 13.62 108 VAL A N 1
ATOM 679 C CA . VAL A 1 87 ? 82.606 37.066 10.896 1.00 12.83 108 VAL A CA 1
ATOM 680 C C . VAL A 1 87 ? 81.605 36.087 11.488 1.00 12.00 108 VAL A C 1
ATOM 681 O O . VAL A 1 87 ? 82.059 35.165 12.140 1.00 13.54 108 VAL A O 1
ATOM 685 N N . VAL A 1 88 ? 80.308 36.259 11.205 1.00 10.95 109 VAL A N 1
ATOM 686 C CA . VAL A 1 88 ? 79.199 35.318 11.547 1.00 11.53 109 VAL A CA 1
ATOM 687 C C . VAL A 1 88 ? 78.515 35.025 10.236 1.00 12.10 109 VAL A C 1
ATOM 688 O O . VAL A 1 88 ? 78.068 35.976 9.533 1.00 12.50 109 VAL A O 1
ATOM 692 N N . PHE A 1 89 ? 78.400 33.735 9.956 1.00 12.22 110 PHE A N 1
ATOM 693 C CA . PHE A 1 89 ? 77.530 33.274 8.867 1.00 11.08 110 PHE A CA 1
ATOM 694 C C . PHE A 1 89 ? 76.190 32.991 9.467 1.00 13.37 110 PHE A C 1
ATOM 695 O O . PHE A 1 89 ? 76.127 32.371 10.490 1.00 13.05 110 PHE A O 1
ATOM 703 N N . VAL A 1 90 ? 75.159 33.523 8.810 1.00 12.91 111 VAL A N 1
ATOM 704 C CA . VAL A 1 90 ? 73.778 33.241 9.261 1.00 13.32 111 VAL A CA 1
ATOM 705 C C . VAL A 1 90 ? 73.023 32.609 8.096 1.00 13.14 111 VAL A C 1
ATOM 706 O O . VAL A 1 90 ? 73.393 32.822 6.920 1.00 13.24 111 VAL A O 1
ATOM 710 N N . THR A 1 91 ? 71.883 31.957 8.395 1.00 12.73 112 THR A N 1
ATOM 711 C CA . THR A 1 91 ? 70.972 31.478 7.314 1.00 12.01 112 THR A CA 1
ATOM 712 C C . THR A 1 91 ? 70.211 32.683 6.702 1.00 12.31 112 THR A C 1
ATOM 713 O O . THR A 1 91 ? 69.899 33.687 7.361 1.00 13.39 112 THR A O 1
ATOM 717 N N . ASN A 1 92 ? 69.780 32.487 5.441 1.00 12.36 113 ASN A N 1
ATOM 718 C CA . ASN A 1 92 ? 69.135 33.523 4.720 1.00 14.40 113 ASN A CA 1
ATOM 719 C C . ASN A 1 92 ? 67.861 34.044 5.354 1.00 14.20 113 ASN A C 1
ATOM 720 O O . ASN A 1 92 ? 67.546 35.184 5.201 1.00 15.05 113 ASN A O 1
ATOM 725 N N . TYR A 1 93 ? 67.117 33.212 6.084 1.00 14.07 114 TYR A N 1
ATOM 726 C CA . TYR A 1 93 ? 65.885 33.682 6.672 1.00 15.98 114 TYR A CA 1
ATOM 727 C C . TYR A 1 93 ? 66.097 34.147 8.116 1.00 17.25 114 TYR A C 1
ATOM 728 O O . TYR A 1 93 ? 65.103 34.341 8.880 1.00 19.50 114 TYR A O 1
ATOM 737 N N . ALA A 1 94 ? 67.378 34.317 8.543 1.00 16.53 115 ALA A N 1
ATOM 738 C CA . ALA A 1 94 ? 67.646 34.814 9.975 1.00 16.27 115 ALA A CA 1
ATOM 739 C C . ALA A 1 94 ? 66.841 36.084 10.187 1.00 15.39 115 ALA A C 1
ATOM 740 O O . ALA A 1 94 ? 66.852 36.952 9.336 1.00 15.83 115 ALA A O 1
ATOM 742 N N . PRO A 1 95 ? 66.143 36.160 11.337 1.00 17.35 116 PRO A N 1
ATOM 743 C CA . PRO A 1 95 ? 65.308 37.379 11.476 1.00 15.88 116 PRO A CA 1
ATOM 744 C C . PRO A 1 95 ? 66.169 38.673 11.376 1.00 16.08 116 PRO A C 1
ATOM 745 O O . PRO A 1 95 ? 67.360 38.698 11.810 1.00 17.47 116 PRO A O 1
ATOM 749 N N . SER A 1 96 ? 65.562 39.732 10.835 1.00 17.08 117 SER A N 1
ATOM 750 C CA . SER A 1 96 ? 66.242 41.031 10.716 1.00 18.80 117 SER A CA 1
ATOM 751 C C . SER A 1 96 ? 66.709 41.457 12.110 1.00 16.61 117 SER A C 1
ATOM 752 O O . SER A 1 96 ? 67.818 42.040 12.196 1.00 16.16 117 SER A O 1
ATOM 755 N N . GLU A 1 97 ? 65.963 41.078 13.161 1.00 17.01 118 GLU A N 1
ATOM 756 C CA . GLU A 1 97 ? 66.350 41.537 14.523 1.00 19.07 118 GLU A CA 1
ATOM 757 C C . GLU A 1 97 ? 67.685 40.909 14.962 1.00 20.00 118 GLU A C 1
ATOM 758 O O . GLU A 1 97 ? 68.484 41.507 15.654 1.00 18.73 118 GLU A O 1
ATOM 764 N N . MET A 1 98 ? 67.911 39.694 14.547 1.00 15.19 119 MET A N 1
ATOM 765 C CA . MET A 1 98 ? 69.091 38.919 14.890 1.00 15.81 119 MET A CA 1
ATOM 766 C C . MET A 1 98 ? 70.277 39.474 14.110 1.00 16.42 119 MET A C 1
ATOM 767 O O . MET A 1 98 ? 71.374 39.628 14.690 1.00 13.10 119 MET A O 1
ATOM 772 N N . ILE A 1 99 ? 70.116 39.682 12.793 1.00 17.62 120 ILE A N 1
ATOM 773 C CA . ILE A 1 99 ? 71.214 40.285 11.990 1.00 15.23 120 ILE A CA 1
ATOM 774 C C . ILE A 1 99 ? 71.581 41.668 12.608 1.00 16.06 120 ILE A C 1
ATOM 775 O O . ILE A 1 99 ? 72.774 41.985 12.754 1.00 17.99 120 ILE A O 1
ATOM 780 N N . LYS A 1 100 ? 70.564 42.458 12.950 1.00 15.38 121 LYS A N 1
ATOM 781 C CA . LYS A 1 100 ? 70.770 43.795 13.544 1.00 14.74 121 LYS A CA 1
ATOM 782 C C . LYS A 1 100 ? 71.522 43.672 14.876 1.00 15.46 121 LYS A C 1
ATOM 783 O O . LYS A 1 100 ? 72.416 44.478 15.093 1.00 17.28 121 LYS A O 1
ATOM 789 N N . GLN A 1 101 ? 71.149 42.717 15.750 1.00 13.38 122 GLN A N 1
ATOM 790 C CA . GLN A 1 101 ? 71.964 42.470 17.026 1.00 12.44 122 GLN A CA 1
ATOM 791 C C . GLN A 1 101 ? 73.470 42.348 16.704 1.00 15.24 122 GLN A C 1
ATOM 792 O O . GLN A 1 101 ? 74.287 42.932 17.362 1.00 16.79 122 GLN A O 1
ATOM 798 N N . ILE A 1 102 ? 73.804 41.556 15.708 1.00 13.13 123 ILE A N 1
ATOM 799 C CA . ILE A 1 102 ? 75.214 41.298 15.385 1.00 12.35 123 ILE A CA 1
ATOM 800 C C . ILE A 1 102 ? 75.865 42.531 14.686 1.00 13.10 123 ILE A C 1
ATOM 801 O O . ILE A 1 102 ? 76.935 42.928 15.119 1.00 13.49 123 ILE A O 1
ATOM 806 N N . SER A 1 103 ? 75.141 43.206 13.770 1.00 13.38 124 SER A N 1
ATOM 807 C CA . SER A 1 103 ? 75.672 44.393 13.101 1.00 15.49 124 SER A CA 1
ATOM 808 C C . SER A 1 103 ? 75.869 45.541 14.118 1.00 15.29 124 SER A C 1
ATOM 809 O O . SER A 1 103 ? 76.750 46.333 13.937 1.00 14.74 124 SER A O 1
ATOM 812 N N . ASP A 1 104 ? 75.015 45.612 15.110 1.00 13.73 125 ASP A N 1
ATOM 813 C CA . ASP A 1 104 ? 75.103 46.662 16.149 1.00 14.90 125 ASP A CA 1
ATOM 814 C C . ASP A 1 104 ? 76.368 46.505 17.011 1.00 16.59 125 ASP A C 1
ATOM 815 O O . ASP A 1 104 ? 76.765 47.476 17.662 1.00 19.04 125 ASP A O 1
ATOM 820 N N . VAL A 1 105 ? 77.006 45.348 17.055 1.00 16.84 126 VAL A N 1
ATOM 821 C CA . VAL A 1 105 ? 78.255 45.192 17.811 1.00 13.00 126 VAL A CA 1
ATOM 822 C C . VAL A 1 105 ? 79.409 45.076 16.789 1.00 14.25 126 VAL A C 1
ATOM 823 O O . VAL A 1 105 ? 80.498 44.665 17.184 1.00 14.54 126 VAL A O 1
ATOM 827 N N . ASN A 1 106 ? 79.151 45.462 15.536 1.00 14.18 127 ASN A N 1
ATOM 828 C CA . ASN A 1 106 ? 80.188 45.723 14.515 1.00 15.36 127 ASN A CA 1
ATOM 829 C C . ASN A 1 106 ? 80.892 44.385 14.081 1.00 14.95 127 ASN A C 1
ATOM 830 O O . ASN A 1 106 ? 82.127 44.267 13.781 1.00 18.65 127 ASN A O 1
ATOM 835 N N . ILE A 1 107 ? 80.118 43.298 14.040 1.00 14.47 128 ILE A N 1
ATOM 836 C CA . ILE A 1 107 ? 80.714 42.084 13.569 1.00 15.04 128 ILE A CA 1
ATOM 837 C C . ILE A 1 107 ? 80.065 41.845 12.170 1.00 16.53 128 ILE A C 1
ATOM 838 O O . ILE A 1 107 ? 78.825 41.906 12.062 1.00 15.47 128 ILE A O 1
ATOM 843 N N . PRO A 1 108 ? 80.881 41.599 11.136 1.00 15.58 129 PRO A N 1
ATOM 844 C CA . PRO A 1 108 ? 80.330 41.395 9.755 1.00 14.38 129 PRO A CA 1
ATOM 845 C C . PRO A 1 108 ? 79.448 40.105 9.781 1.00 12.79 129 PRO A C 1
ATOM 846 O O . PRO A 1 108 ? 79.768 39.121 10.444 1.00 11.87 129 PRO A O 1
ATOM 850 N N . VAL A 1 109 ? 78.382 40.148 8.989 1.00 13.06 130 VAL A N 1
ATOM 851 C CA . VAL A 1 109 ? 77.460 39.024 8.865 1.00 12.38 130 VAL A CA 1
ATOM 852 C C . VAL A 1 109 ? 77.345 38.622 7.371 1.00 11.02 130 VAL A C 1
ATOM 853 O O . VAL A 1 109 ? 77.196 39.498 6.505 1.00 14.55 130 VAL A O 1
ATOM 857 N N . VAL A 1 110 ? 77.395 37.316 7.115 1.00 10.91 131 VAL A N 1
ATOM 858 C CA . VAL A 1 110 ? 77.327 36.833 5.756 1.00 10.59 131 VAL A CA 1
ATOM 859 C C . VAL A 1 110 ? 76.206 35.787 5.737 1.00 12.13 131 VAL A C 1
ATOM 860 O O . VAL A 1 110 ? 76.274 34.781 6.460 1.00 13.44 131 VAL A O 1
ATOM 864 N N . ALA A 1 111 ? 75.140 36.162 5.015 1.00 12.89 132 ALA A N 1
ATOM 865 C CA . ALA A 1 111 ? 73.864 35.324 4.923 1.00 14.36 132 ALA A CA 1
ATOM 866 C C . ALA A 1 111 ? 74.004 34.331 3.777 1.00 15.04 132 ALA A C 1
ATOM 867 O O . ALA A 1 111 ? 74.517 34.710 2.627 1.00 16.10 132 ALA A O 1
ATOM 869 N N . ILE A 1 112 ? 73.699 33.074 4.069 1.00 12.32 133 ILE A N 1
ATOM 870 C CA . ILE A 1 112 ? 73.853 32.044 3.046 1.00 11.85 133 ILE A CA 1
ATOM 871 C C . ILE A 1 112 ? 72.477 31.377 2.819 1.00 11.93 133 ILE A C 1
ATOM 872 O O . ILE A 1 112 ? 71.814 30.959 3.740 1.00 13.86 133 ILE A O 1
ATOM 877 N N . SER A 1 113 ? 72.112 31.303 1.531 1.00 13.63 134 SER A N 1
ATOM 878 C CA . SER A 1 113 ? 70.851 30.660 1.195 1.00 12.96 134 SER A CA 1
ATOM 879 C C . SER A 1 113 ? 71.115 29.425 0.332 1.00 12.38 134 SER A C 1
ATOM 880 O O . SER A 1 113 ? 70.173 28.637 0.192 1.00 14.73 134 SER A O 1
ATOM 883 N N . LEU A 1 114 ? 72.301 29.311 -0.337 1.00 12.31 135 LEU A N 1
ATOM 884 C CA . LEU A 1 114 ? 72.503 28.245 -1.350 1.00 12.30 135 LEU A CA 1
ATOM 885 C C . LEU A 1 114 ? 71.404 28.275 -2.455 1.00 15.10 135 LEU A C 1
ATOM 886 O O . LEU A 1 114 ? 71.097 27.228 -3.133 1.00 13.77 135 LEU A O 1
ATOM 891 N N . ARG A 1 115 ? 70.843 29.436 -2.685 1.00 14.80 136 ARG A N 1
ATOM 892 C CA . ARG A 1 115 ? 69.861 29.650 -3.743 1.00 16.72 136 ARG A CA 1
ATOM 893 C C . ARG A 1 115 ? 70.028 31.041 -4.397 1.00 17.28 136 ARG A C 1
ATOM 894 O O . ARG A 1 115 ? 70.301 32.084 -3.741 1.00 16.36 136 ARG A O 1
ATOM 902 N N . THR A 1 116 ? 69.827 31.105 -5.690 1.00 15.03 137 THR A N 1
ATOM 903 C CA . THR A 1 116 ? 69.658 32.438 -6.323 1.00 17.59 137 THR A CA 1
ATOM 904 C C . THR A 1 116 ? 68.140 32.664 -6.336 1.00 19.56 137 THR A C 1
ATOM 905 O O . THR A 1 116 ? 67.510 32.864 -5.289 1.00 22.53 137 THR A O 1
ATOM 909 N N . GLY A 1 117 ? 67.529 32.631 -7.487 1.00 21.92 138 GLY A N 1
ATOM 910 C CA . GLY A 1 117 ? 66.107 32.832 -7.579 1.00 24.31 138 GLY A CA 1
ATOM 911 C C . GLY A 1 117 ? 65.707 34.293 -7.444 1.00 24.06 138 GLY A C 1
ATOM 912 O O . GLY A 1 117 ? 66.555 35.198 -7.343 1.00 24.01 138 GLY A O 1
ATOM 913 N N . GLU A 1 118 ? 64.393 34.478 -7.411 1.00 25.23 139 GLU A N 1
ATOM 914 C CA . GLU A 1 118 ? 63.747 35.787 -7.262 1.00 25.89 139 GLU A CA 1
ATOM 915 C C . GLU A 1 118 ? 64.353 36.547 -6.019 1.00 26.39 139 GLU A C 1
ATOM 916 O O . GLU A 1 118 ? 64.356 36.039 -4.873 1.00 25.17 139 GLU A O 1
ATOM 922 N N . VAL A 1 119 ? 64.854 37.756 -6.251 1.00 27.40 140 VAL A N 1
ATOM 923 C CA . VAL A 1 119 ? 65.275 38.653 -5.160 1.00 29.20 140 VAL A CA 1
ATOM 924 C C . VAL A 1 119 ? 64.344 38.893 -3.999 1.00 28.38 140 VAL A C 1
ATOM 925 O O . VAL A 1 119 ? 64.811 38.930 -2.842 1.00 29.56 140 VAL A O 1
ATOM 929 N N . GLY A 1 120 ? 63.028 39.078 -4.261 1.00 27.42 141 GLY A N 1
ATOM 930 C CA . GLY A 1 120 ? 62.090 39.285 -3.151 1.00 26.58 141 GLY A CA 1
ATOM 931 C C . GLY A 1 120 ? 61.911 38.117 -2.204 1.00 23.49 141 GLY A C 1
ATOM 932 O O . GLY A 1 120 ? 61.455 38.294 -1.088 1.00 27.06 141 GLY A O 1
ATOM 933 N N . GLU A 1 121 ? 62.325 36.923 -2.668 1.00 22.62 142 GLU A N 1
ATOM 934 C CA . GLU A 1 121 ? 62.191 35.628 -1.953 1.00 18.44 142 GLU A CA 1
ATOM 935 C C . GLU A 1 121 ? 63.436 35.214 -1.198 1.00 17.62 142 GLU A C 1
ATOM 936 O O . GLU A 1 121 ? 63.381 34.247 -0.445 1.00 17.46 142 GLU A O 1
ATOM 942 N N . LYS A 1 122 ? 64.528 35.941 -1.413 1.00 18.57 143 LYS A N 1
ATOM 943 C CA . LYS A 1 122 ? 65.853 35.542 -0.916 1.00 19.43 143 LYS A CA 1
ATOM 944 C C . LYS A 1 122 ? 65.844 35.377 0.632 1.00 18.01 143 LYS A C 1
ATOM 945 O O . LYS A 1 122 ? 66.553 34.486 1.177 1.00 15.23 143 LYS A O 1
ATOM 951 N N . GLY A 1 123 ? 65.050 36.186 1.345 1.00 18.57 144 GLY A N 1
ATOM 952 C CA . GLY A 1 123 ? 64.974 36.155 2.792 1.00 18.13 144 GLY A CA 1
ATOM 953 C C . GLY A 1 123 ? 63.928 35.271 3.433 1.00 17.70 144 GLY A C 1
ATOM 954 O O . GLY A 1 123 ? 63.809 35.230 4.631 1.00 18.93 144 GLY A O 1
ATOM 955 N N . LYS A 1 124 ? 63.217 34.528 2.577 1.00 17.83 145 LYS A N 1
ATOM 956 C CA . LYS A 1 124 ? 62.006 33.833 3.002 1.00 15.95 145 LYS A CA 1
ATOM 957 C C . LYS A 1 124 ? 62.400 32.367 3.430 1.00 16.78 145 LYS A C 1
ATOM 958 O O . LYS A 1 124 ? 63.147 31.729 2.739 1.00 17.82 145 LYS A O 1
ATOM 964 N N . LEU A 1 125 ? 61.882 31.851 4.543 1.00 16.49 146 LEU A N 1
ATOM 965 C CA . LEU A 1 125 ? 62.207 30.438 4.927 1.00 15.04 146 LEU A CA 1
ATOM 966 C C . LEU A 1 125 ? 61.751 29.520 3.754 1.00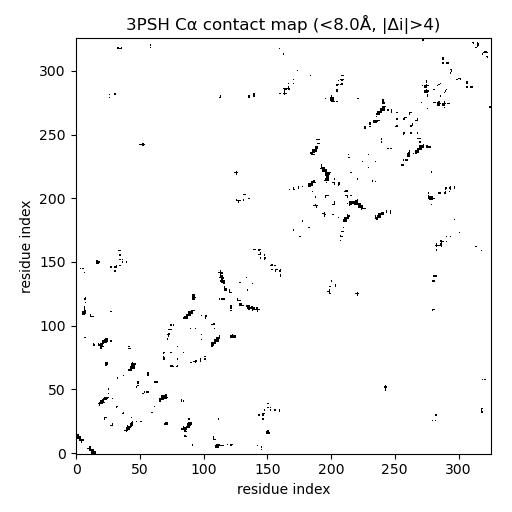 16.94 146 LEU A C 1
ATOM 967 O O . LEU A 1 125 ? 62.436 28.565 3.347 1.00 19.14 146 LEU A O 1
ATOM 972 N N . ASN A 1 126 ? 60.531 29.823 3.231 1.00 18.10 147 ASN A N 1
ATOM 973 C CA . ASN A 1 126 ? 59.873 28.954 2.197 1.00 16.77 147 ASN A CA 1
ATOM 974 C C . ASN A 1 126 ? 59.528 29.771 1.011 1.00 16.48 147 ASN A C 1
ATOM 975 O O . ASN A 1 126 ? 58.484 30.488 0.986 1.00 18.14 147 ASN A O 1
ATOM 980 N N . PRO A 1 127 ? 60.425 29.786 0.018 1.00 17.09 148 PRO A N 1
ATOM 981 C CA . PRO A 1 127 ? 60.285 30.689 -1.183 1.00 18.27 148 PRO A CA 1
ATOM 982 C C . PRO A 1 127 ? 59.323 30.114 -2.207 1.00 18.30 148 PRO A C 1
ATOM 983 O O . PRO A 1 127 ? 58.975 28.912 -2.125 1.00 18.14 148 PRO A O 1
ATOM 987 N N . THR A 1 128 ? 58.851 30.977 -3.086 1.00 18.68 149 THR A N 1
ATOM 988 C CA . THR A 1 128 ? 58.142 30.638 -4.339 1.00 19.90 149 THR A CA 1
ATOM 989 C C . THR A 1 128 ? 59.158 30.987 -5.467 1.00 20.27 149 THR A C 1
ATOM 990 O O . THR A 1 128 ? 59.606 32.148 -5.632 1.00 19.37 149 THR A O 1
ATOM 994 N N . LEU A 1 129 ? 59.489 29.972 -6.257 1.00 17.76 150 LEU A N 1
ATOM 995 C CA . LEU A 1 129 ? 60.553 30.049 -7.221 1.00 17.04 150 LEU A CA 1
ATOM 996 C C . LEU A 1 129 ? 60.046 29.602 -8.579 1.00 18.40 150 LEU A C 1
ATOM 997 O O . LEU A 1 129 ? 59.433 28.540 -8.713 1.00 17.51 150 LEU A O 1
ATOM 1002 N N . THR A 1 130 ? 60.282 30.434 -9.578 1.00 18.59 151 THR A N 1
ATOM 1003 C CA . THR A 1 130 ? 59.787 30.117 -10.890 1.00 19.06 151 THR A CA 1
ATOM 1004 C C . THR A 1 130 ? 60.700 29.106 -11.627 1.00 16.82 151 THR A C 1
ATOM 1005 O O . 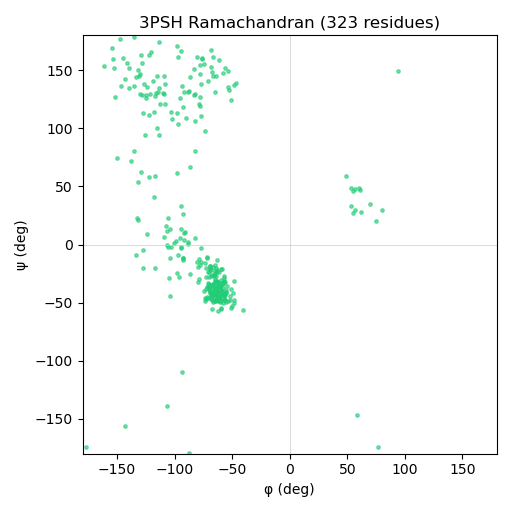THR A 1 130 ? 60.247 28.472 -12.604 1.00 18.35 151 THR A O 1
ATOM 1009 N N . ASP A 1 131 ? 61.976 28.895 -11.129 1.00 15.91 152 ASP A N 1
ATOM 1010 C CA . ASP A 1 131 ? 62.864 27.940 -11.702 1.00 12.48 152 ASP A CA 1
ATOM 1011 C C . ASP A 1 131 ? 63.760 27.430 -10.593 1.00 11.21 152 ASP A C 1
ATOM 1012 O O . ASP A 1 131 ? 64.997 27.775 -10.560 1.00 13.89 152 ASP A O 1
ATOM 1017 N N . GLU A 1 132 ? 63.168 26.592 -9.741 1.00 14.26 153 GLU A N 1
ATOM 1018 C CA . GLU A 1 132 ? 63.885 26.088 -8.536 1.00 14.20 153 GLU A CA 1
ATOM 1019 C C . GLU A 1 132 ? 65.135 25.252 -8.869 1.00 13.30 153 GLU A C 1
ATOM 1020 O O . GLU A 1 132 ? 66.186 25.361 -8.206 1.00 14.12 153 GLU A O 1
ATOM 1026 N N . ASP A 1 133 ? 65.075 24.525 -10.001 1.00 13.12 154 ASP A N 1
ATOM 1027 C CA . ASP A 1 133 ? 66.245 23.810 -10.404 1.00 12.40 154 ASP A CA 1
ATOM 1028 C C . ASP A 1 133 ? 67.489 24.732 -10.669 1.00 11.53 154 ASP A C 1
ATOM 1029 O O . ASP A 1 133 ? 68.601 24.491 -10.130 1.00 12.73 154 ASP A O 1
ATOM 1034 N N . LYS A 1 134 ? 67.234 25.810 -11.408 1.00 13.95 155 LYS A N 1
ATOM 1035 C CA . LYS A 1 134 ? 68.278 26.752 -11.732 1.00 13.91 155 LYS A CA 1
ATOM 1036 C C . LYS A 1 134 ? 68.733 27.511 -10.406 1.00 13.65 155 LYS A C 1
ATOM 1037 O O . LYS A 1 134 ? 69.914 27.695 -10.164 1.00 15.04 155 LYS A O 1
ATOM 1043 N N . ALA A 1 135 ? 67.781 27.896 -9.631 1.00 13.39 156 ALA A N 1
ATOM 1044 C CA . ALA A 1 135 ? 68.025 28.704 -8.465 1.00 14.90 156 ALA A CA 1
ATOM 1045 C C . ALA A 1 135 ? 68.890 27.898 -7.527 1.00 15.25 156 ALA A C 1
ATOM 1046 O O . ALA A 1 135 ? 69.820 28.458 -6.927 1.00 13.56 156 ALA A O 1
ATOM 1048 N N . TYR A 1 136 ? 68.523 26.639 -7.282 1.00 14.37 157 TYR A N 1
ATOM 1049 C CA . TYR A 1 136 ? 69.378 25.804 -6.396 1.00 11.95 157 TYR A CA 1
ATOM 1050 C C . TYR A 1 136 ? 70.718 25.359 -6.988 1.00 12.12 157 TYR A C 1
ATOM 1051 O O . TYR A 1 136 ? 71.791 25.235 -6.302 1.00 13.50 157 TYR A O 1
ATOM 1060 N N . ASN A 1 137 ? 70.726 25.053 -8.301 1.00 12.10 158 ASN A N 1
ATOM 1061 C CA . ASN A 1 137 ? 71.993 24.763 -8.936 1.00 13.48 158 ASN A CA 1
ATOM 1062 C C . ASN A 1 137 ? 72.999 25.951 -8.843 1.00 12.33 158 ASN A C 1
ATOM 1063 O O . ASN A 1 137 ? 74.139 25.835 -8.401 1.00 12.59 158 ASN A O 1
ATOM 1068 N N . ASP A 1 138 ? 72.516 27.093 -9.319 1.00 14.11 159 ASP A N 1
ATOM 1069 C CA . ASP A 1 138 ? 73.381 28.269 -9.327 1.00 15.08 159 ASP A CA 1
ATOM 1070 C C . ASP A 1 138 ? 73.668 28.748 -7.893 1.00 16.61 159 ASP A C 1
ATOM 1071 O O . ASP A 1 138 ? 74.727 29.236 -7.604 1.00 13.59 159 ASP A O 1
ATOM 1076 N N . GLY A 1 139 ? 72.764 28.470 -6.990 1.00 13.74 160 GLY A N 1
ATOM 1077 C CA . GLY A 1 139 ? 72.863 29.012 -5.595 1.00 14.71 160 GLY A CA 1
ATOM 1078 C C . GLY A 1 139 ? 73.860 28.160 -4.804 1.00 13.24 160 GLY A C 1
ATOM 1079 O O . GLY A 1 139 ? 74.607 28.733 -3.951 1.00 14.96 160 GLY A O 1
ATOM 1080 N N . LEU A 1 140 ? 73.949 26.839 -5.113 1.00 12.69 161 LEU A N 1
ATOM 1081 C CA . LEU A 1 140 ? 74.855 25.965 -4.420 1.00 13.43 161 LEU A CA 1
ATOM 1082 C C . LEU A 1 140 ? 76.222 26.344 -4.887 1.00 14.02 161 LEU A C 1
ATOM 1083 O O . LEU A 1 140 ? 77.115 26.562 -4.086 1.00 13.92 161 LEU A O 1
ATOM 1088 N N . LYS A 1 141 ? 76.390 26.521 -6.198 1.00 14.40 162 LYS A N 1
ATOM 1089 C CA . LYS A 1 141 ? 77.696 26.902 -6.730 1.00 14.34 162 LYS A CA 1
ATOM 1090 C C . LYS A 1 141 ? 78.101 28.288 -6.151 1.00 15.85 162 LYS A C 1
ATOM 1091 O O . LYS A 1 141 ? 79.284 28.457 -5.763 1.00 16.86 162 LYS A O 1
ATOM 1097 N N . GLN A 1 142 ? 77.207 29.252 -6.193 1.00 15.00 163 GLN A N 1
ATOM 1098 C CA . GLN A 1 142 ? 77.527 30.674 -5.718 1.00 12.73 163 GLN A CA 1
ATOM 1099 C C . GLN A 1 142 ? 77.845 30.633 -4.197 1.00 13.57 163 GLN A C 1
ATOM 1100 O O . GLN A 1 142 ? 78.771 31.287 -3.680 1.00 16.44 163 GLN A O 1
ATOM 1106 N N . GLY A 1 143 ? 77.049 29.804 -3.466 1.00 11.84 164 GLY A N 1
ATOM 1107 C CA . GLY A 1 143 ? 77.285 29.680 -2.037 1.00 11.19 164 GLY A CA 1
ATOM 1108 C C . GLY A 1 143 ? 78.597 29.062 -1.632 1.00 11.86 164 GLY A C 1
ATOM 1109 O O . GLY A 1 143 ? 79.283 29.506 -0.723 1.00 12.76 164 GLY A O 1
ATOM 1110 N N . ILE A 1 144 ? 78.876 27.923 -2.264 1.00 11.20 165 ILE A N 1
ATOM 1111 C CA . ILE A 1 144 ? 80.156 27.286 -2.021 1.00 11.85 165 ILE A CA 1
ATOM 1112 C C . ILE A 1 144 ? 81.289 28.299 -2.369 1.00 10.36 165 ILE A C 1
ATOM 1113 O O . ILE A 1 144 ? 82.288 28.398 -1.605 1.00 13.35 165 ILE A O 1
ATOM 1118 N N . GLU A 1 145 ? 81.116 28.908 -3.542 1.00 13.03 166 GLU A N 1
ATOM 1119 C CA . GLU A 1 145 ? 82.188 29.919 -3.924 1.00 12.96 166 GLU A CA 1
ATOM 1120 C C . GLU A 1 145 ? 82.388 30.980 -2.896 1.00 14.65 166 GLU A C 1
ATOM 1121 O O . GLU A 1 145 ? 83.572 31.383 -2.590 1.00 14.20 166 GLU A O 1
ATOM 1127 N N . LEU A 1 146 ? 81.280 31.455 -2.355 1.00 13.72 167 LEU A N 1
ATOM 1128 C CA . LEU A 1 146 ? 81.330 32.599 -1.319 1.00 13.12 167 LEU A CA 1
ATOM 1129 C C . LEU A 1 146 ? 81.978 32.109 -0.023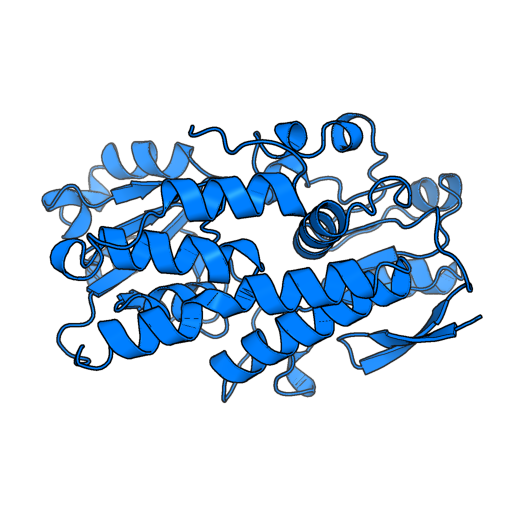 1.00 15.32 167 LEU A C 1
ATOM 1130 O O . LEU A 1 146 ? 82.840 32.765 0.507 1.00 14.31 167 LEU A O 1
ATOM 1135 N N . ILE A 1 147 ? 81.558 30.935 0.484 1.00 12.05 168 ILE A N 1
ATOM 1136 C CA . ILE A 1 147 ? 82.111 30.427 1.754 1.00 13.80 168 ILE A CA 1
ATOM 1137 C C . ILE A 1 147 ? 83.616 30.168 1.511 1.00 14.51 168 ILE A C 1
ATOM 1138 O O . ILE A 1 147 ? 84.442 30.475 2.381 1.00 13.01 168 ILE A O 1
ATOM 1143 N N . ALA A 1 148 ? 83.963 29.593 0.378 1.00 13.55 169 ALA A N 1
ATOM 1144 C CA . ALA A 1 148 ? 85.371 29.313 0.114 1.00 13.88 169 ALA A CA 1
ATOM 1145 C C . ALA A 1 148 ? 86.155 30.631 0.043 1.00 13.51 169 ALA A C 1
ATOM 1146 O O . ALA A 1 148 ? 87.316 30.694 0.466 1.00 16.74 169 ALA A O 1
ATOM 1148 N N . GLU A 1 149 ? 85.560 31.672 -0.504 1.00 12.84 170 GLU A N 1
ATOM 1149 C CA . GLU A 1 149 ? 86.342 32.971 -0.628 1.00 15.04 170 GLU A CA 1
ATOM 1150 C C . GLU A 1 149 ? 86.540 33.481 0.751 1.00 15.94 170 GLU A C 1
ATOM 1151 O O . GLU A 1 149 ? 87.605 33.925 1.109 1.00 15.11 170 GLU A O 1
ATOM 1157 N N . VAL A 1 150 ? 85.484 33.460 1.572 1.00 16.18 171 VAL A N 1
ATOM 1158 C CA . VAL A 1 150 ? 85.662 34.023 2.961 1.00 14.00 171 VAL A CA 1
ATOM 1159 C C . VAL A 1 150 ? 86.800 33.288 3.677 1.00 15.88 171 VAL A C 1
ATOM 1160 O O . VAL A 1 150 ? 87.655 33.956 4.339 1.00 13.33 171 VAL A O 1
ATOM 1164 N N . PHE A 1 151 ? 86.860 31.939 3.557 1.00 13.20 172 PHE A N 1
ATOM 1165 C CA . PHE A 1 151 ? 87.889 31.168 4.263 1.00 14.54 172 PHE A CA 1
ATOM 1166 C C . PHE A 1 151 ? 89.210 31.018 3.476 1.00 12.81 172 PHE A C 1
ATOM 1167 O O . PHE A 1 151 ? 90.098 30.414 3.957 1.00 14.25 172 PHE A O 1
ATOM 1175 N N . GLU A 1 152 ? 89.301 31.592 2.261 1.00 11.81 173 GLU A N 1
ATOM 1176 C CA . GLU A 1 152 ? 90.488 31.533 1.435 1.00 13.63 173 GLU A CA 1
ATOM 1177 C C . GLU A 1 152 ? 90.795 30.093 1.143 1.00 13.89 173 GLU A C 1
ATOM 1178 O O . GLU A 1 152 ? 91.948 29.579 1.325 1.00 17.14 173 GLU A O 1
ATOM 1184 N N . LYS A 1 153 ? 89.717 29.419 0.720 1.00 16.35 174 LYS A N 1
ATOM 1185 C CA . LYS A 1 153 ? 89.741 28.018 0.246 1.00 16.92 174 LYS A CA 1
ATOM 1186 C C . LYS A 1 153 ? 89.313 27.902 -1.205 1.00 17.94 174 LYS A C 1
ATOM 1187 O O . LYS A 1 153 ? 88.545 26.959 -1.589 1.00 18.62 174 LYS A O 1
ATOM 1193 N N . LYS A 1 154 ? 89.757 28.833 -2.052 1.00 17.98 175 LYS A N 1
ATOM 1194 C CA . LYS A 1 154 ? 89.181 28.921 -3.427 1.00 18.69 175 LYS A CA 1
ATOM 1195 C C . LYS A 1 154 ? 89.324 27.634 -4.217 1.00 19.10 175 LYS A C 1
ATOM 1196 O O . LYS A 1 154 ? 88.367 27.149 -4.813 1.00 17.92 175 LYS A O 1
ATOM 1202 N N . GLN A 1 155 ? 90.528 27.081 -4.254 1.00 19.53 176 GLN A N 1
ATOM 1203 C CA . GLN A 1 155 ? 90.762 25.878 -5.079 1.00 20.37 176 GLN A CA 1
ATOM 1204 C C . GLN A 1 155 ? 89.908 24.694 -4.579 1.00 18.37 176 GLN A C 1
ATOM 1205 O O . GLN A 1 155 ? 89.254 24.049 -5.407 1.00 18.51 176 GLN A O 1
ATOM 1211 N N . GLN A 1 156 ? 89.846 24.463 -3.237 1.00 18.42 177 GLN A N 1
ATOM 1212 C CA . GLN A 1 156 ? 89.051 23.341 -2.771 1.00 19.12 177 GLN A CA 1
ATOM 1213 C C . GLN A 1 156 ? 87.549 23.611 -3.057 1.00 16.64 177 GLN A C 1
ATOM 1214 O O . GLN A 1 156 ? 86.759 22.703 -3.407 1.00 15.63 177 GLN A O 1
ATOM 1220 N N . GLY A 1 157 ? 87.125 24.880 -2.962 1.00 14.72 178 GLY A N 1
ATOM 1221 C CA . GLY A 1 157 ? 85.772 25.303 -3.308 1.00 14.91 178 GLY A CA 1
ATOM 1222 C C . GLY A 1 157 ? 85.442 24.929 -4.763 1.00 16.82 178 GLY A C 1
ATOM 1223 O O . GLY A 1 157 ? 84.406 24.361 -5.071 1.00 16.35 178 GLY A O 1
ATOM 1224 N N . ASP A 1 158 ? 86.366 25.221 -5.653 1.00 15.34 179 ASP A N 1
ATOM 1225 C CA . ASP A 1 158 ? 86.144 24.940 -7.059 1.00 17.07 179 ASP A CA 1
ATOM 1226 C C . ASP A 1 158 ? 86.052 23.436 -7.287 1.00 17.44 179 ASP A C 1
ATOM 1227 O O . ASP A 1 158 ? 85.241 23.037 -8.095 1.00 19.06 179 ASP A O 1
ATOM 1232 N N . GLU A 1 159 ? 86.865 22.637 -6.571 1.00 18.28 180 GLU A N 1
ATOM 1233 C CA . GLU A 1 159 ? 86.839 21.201 -6.710 1.00 18.16 180 GLU A CA 1
ATOM 1234 C C . GLU A 1 159 ? 85.520 20.626 -6.154 1.00 16.53 180 GLU A C 1
ATOM 1235 O O . GLU A 1 159 ? 84.971 19.586 -6.655 1.00 16.71 180 GLU A O 1
ATOM 1241 N N . LEU A 1 160 ? 85.042 21.268 -5.089 1.00 14.82 181 LEU A N 1
ATOM 1242 C CA . LEU A 1 160 ? 83.782 20.844 -4.422 1.00 15.54 181 LEU A CA 1
ATOM 1243 C C . LEU A 1 160 ? 82.572 21.120 -5.326 1.00 15.19 181 LEU A C 1
ATOM 1244 O O . LEU A 1 160 ? 81.668 20.214 -5.528 1.00 15.37 181 LEU A O 1
ATOM 1249 N N . VAL A 1 161 ? 82.570 22.280 -6.005 1.00 14.46 182 VAL A N 1
ATOM 1250 C CA . VAL A 1 161 ? 81.526 22.582 -6.973 1.00 16.50 182 VAL A CA 1
ATOM 1251 C C . VAL A 1 161 ? 81.557 21.561 -8.133 1.00 15.98 182 VAL A C 1
ATOM 1252 O O . VAL A 1 161 ? 80.510 21.028 -8.532 1.00 17.24 182 VAL A O 1
ATOM 1256 N N . LYS A 1 162 ? 82.734 21.323 -8.662 1.00 15.62 183 LYS A N 1
ATOM 1257 C CA . LYS A 1 162 ? 82.881 20.375 -9.807 1.00 14.40 183 LYS A CA 1
ATOM 1258 C C . LYS A 1 162 ? 82.409 18.950 -9.346 1.00 14.97 183 LYS A C 1
ATOM 1259 O O . LYS A 1 162 ? 81.610 18.307 -10.080 1.00 16.59 183 LYS A O 1
ATOM 1265 N N . ALA A 1 163 ? 82.836 18.499 -8.144 1.00 14.31 184 ALA A N 1
ATOM 1266 C CA . ALA A 1 163 ? 82.359 17.209 -7.623 1.00 12.98 184 ALA A CA 1
ATOM 1267 C C . ALA A 1 163 ? 80.830 17.197 -7.465 1.00 15.90 184 ALA A C 1
ATOM 1268 O O . ALA A 1 163 ? 80.162 16.161 -7.812 1.00 16.53 184 ALA A O 1
ATOM 1270 N N . ALA A 1 164 ? 80.225 18.297 -6.966 1.00 16.43 185 ALA A N 1
ATOM 1271 C CA . ALA A 1 164 ? 78.780 18.268 -6.704 1.00 16.00 185 ALA A CA 1
ATOM 1272 C C . ALA A 1 164 ? 77.951 17.876 -7.940 1.00 15.55 185 ALA A C 1
ATOM 1273 O O . ALA A 1 164 ? 76.866 17.232 -7.855 1.00 17.87 185 ALA A O 1
ATOM 1275 N N . PHE A 1 165 ? 78.430 18.408 -9.060 1.00 15.55 186 PHE A N 1
ATOM 1276 C CA . PHE A 1 165 ? 77.676 18.304 -10.329 1.00 14.10 186 PHE A CA 1
ATOM 1277 C C . PHE A 1 165 ? 78.145 17.203 -11.336 1.00 14.57 186 PHE A C 1
ATOM 1278 O O . PHE A 1 165 ? 77.586 17.087 -12.475 1.00 15.13 186 PHE A O 1
ATOM 1286 N N . ALA A 1 166 ? 79.157 16.455 -10.916 1.00 13.46 187 ALA A N 1
ATOM 1287 C CA . ALA A 1 166 ? 79.882 15.563 -11.788 1.00 13.53 187 ALA A CA 1
ATOM 1288 C C . ALA A 1 166 ? 78.979 14.419 -12.299 1.00 14.28 187 ALA A C 1
ATOM 1289 O O . ALA A 1 166 ? 79.341 13.775 -13.299 1.00 15.83 187 ALA A O 1
ATOM 1291 N N . ASN A 1 167 ? 77.890 14.098 -11.575 1.00 14.02 188 ASN A N 1
ATOM 1292 C CA . ASN A 1 167 ? 77.048 12.925 -11.946 1.00 14.35 188 ASN A CA 1
ATOM 1293 C C . ASN A 1 167 ? 75.735 13.312 -12.568 1.00 13.65 188 ASN A C 1
ATOM 1294 O O . ASN A 1 167 ? 74.894 12.447 -12.821 1.00 15.52 188 ASN A O 1
ATOM 1299 N N . ARG A 1 168 ? 75.488 14.593 -12.693 1.00 13.47 189 ARG A N 1
ATOM 1300 C CA . ARG A 1 168 ? 74.172 15.047 -13.153 1.00 12.81 189 ARG A CA 1
ATOM 1301 C C . ARG A 1 168 ? 73.938 14.569 -14.620 1.00 14.63 189 ARG A C 1
ATOM 1302 O O . ARG A 1 168 ? 72.816 14.127 -14.947 1.00 16.85 189 ARG A O 1
ATOM 1310 N N . LYS A 1 169 ? 74.989 14.585 -15.423 1.00 14.64 190 LYS A N 1
ATOM 1311 C CA . LYS A 1 169 ? 74.848 14.124 -16.838 1.00 15.16 190 LYS A CA 1
ATOM 1312 C C . LYS A 1 169 ? 74.464 12.633 -16.959 1.00 15.39 190 LYS A C 1
ATOM 1313 O O . LYS A 1 169 ? 73.494 12.329 -17.699 1.00 15.97 190 LYS A O 1
ATOM 1319 N N . LEU A 1 170 ? 75.137 11.786 -16.188 1.00 16.08 191 LEU A N 1
ATOM 1320 C CA . LEU A 1 170 ? 74.799 10.384 -16.096 1.00 16.64 191 LEU A CA 1
ATOM 1321 C C . LEU A 1 170 ? 73.306 10.201 -15.814 1.00 13.85 191 LEU A C 1
ATOM 1322 O O . LEU A 1 170 ? 72.566 9.457 -16.504 1.00 15.88 191 LEU A O 1
ATOM 1327 N N . LEU A 1 171 ? 72.802 10.877 -14.760 1.00 14.64 192 LEU A N 1
ATOM 1328 C CA . LEU A 1 171 ? 71.372 10.675 -14.430 1.00 14.01 192 LEU A CA 1
ATOM 1329 C C . LEU A 1 171 ? 70.462 11.253 -15.513 1.00 15.40 192 LEU A C 1
ATOM 1330 O O . LEU A 1 171 ? 69.437 10.649 -15.754 1.00 16.30 192 LEU A O 1
ATOM 1335 N N . ALA A 1 172 ? 70.800 12.423 -16.104 1.00 14.29 193 ALA A N 1
ATOM 1336 C CA . ALA A 1 172 ? 69.942 12.986 -17.152 1.00 16.92 193 ALA A CA 1
ATOM 1337 C C . ALA A 1 172 ? 69.828 11.987 -18.329 1.00 17.40 193 ALA A C 1
ATOM 1338 O O . ALA A 1 172 ? 68.731 11.780 -18.898 1.00 18.45 193 ALA A O 1
ATOM 1340 N N . ASP A 1 173 ? 70.942 11.356 -18.620 1.00 18.03 194 ASP A N 1
ATOM 1341 C CA . ASP A 1 173 ? 71.066 10.431 -19.800 1.00 16.51 194 ASP A CA 1
ATOM 1342 C C . ASP A 1 173 ? 70.324 9.119 -19.488 1.00 16.90 194 ASP A C 1
ATOM 1343 O O . ASP A 1 173 ? 69.524 8.647 -20.311 1.00 19.61 194 ASP A O 1
ATOM 1348 N N . ARG A 1 174 ? 70.543 8.574 -18.299 1.00 15.90 195 ARG A N 1
ATOM 1349 C CA . ARG A 1 174 ? 69.979 7.206 -17.982 1.00 15.50 195 ARG A CA 1
ATOM 1350 C C . ARG A 1 174 ? 68.523 7.238 -17.652 1.00 14.10 195 ARG A C 1
ATOM 1351 O O . ARG A 1 174 ? 67.863 6.209 -17.698 1.00 16.43 195 ARG A O 1
ATOM 1359 N N . LEU A 1 175 ? 67.959 8.422 -17.312 1.00 13.76 196 LEU A N 1
ATOM 1360 C CA . LEU A 1 175 ? 66.590 8.488 -16.836 1.00 14.45 196 LEU A CA 1
ATOM 1361 C C . LEU A 1 175 ? 65.770 9.456 -17.716 1.00 15.69 196 LEU A C 1
ATOM 1362 O O . LEU A 1 175 ? 64.620 9.677 -17.459 1.00 16.48 196 LEU A O 1
ATOM 1367 N N . GLY A 1 176 ? 66.373 9.877 -18.813 1.00 16.80 197 GLY A N 1
ATOM 1368 C CA . GLY A 1 176 ? 65.707 10.778 -19.804 1.00 19.17 197 GLY A CA 1
ATOM 1369 C C . GLY A 1 176 ? 64.417 10.335 -20.469 1.00 20.73 197 GLY A C 1
ATOM 1370 O O . GLY A 1 176 ? 63.668 11.217 -20.990 1.00 19.46 197 GLY A O 1
ATOM 1371 N N . ASP A 1 177 ? 64.172 9.003 -20.475 1.00 19.42 198 ASP A N 1
ATOM 1372 C CA . ASP A 1 177 ? 62.885 8.413 -20.979 1.00 19.80 198 ASP A CA 1
ATOM 1373 C C . ASP A 1 177 ? 61.830 8.138 -19.935 1.00 19.32 198 ASP A C 1
ATOM 1374 O O . ASP A 1 177 ? 60.752 7.585 -20.237 1.00 19.79 198 ASP A O 1
ATOM 1379 N N . VAL A 1 178 ? 62.066 8.537 -18.687 1.00 17.45 199 VAL A N 1
ATOM 1380 C CA . VAL A 1 178 ? 61.026 8.357 -17.702 1.00 17.98 199 VAL A CA 1
ATOM 1381 C C . VAL A 1 178 ? 59.890 9.380 -17.800 1.00 18.91 199 VAL A C 1
ATOM 1382 O O . VAL A 1 178 ? 60.028 10.553 -17.415 1.00 18.84 199 VAL A O 1
ATOM 1386 N N . SER A 1 179 ? 58.729 8.863 -18.212 1.00 17.13 200 SER A N 1
ATOM 1387 C CA . SER A 1 179 ? 57.612 9.716 -18.418 1.00 17.41 200 SER A CA 1
ATOM 1388 C C . SER A 1 179 ? 56.943 10.148 -17.111 1.00 16.50 200 SER A C 1
ATOM 1389 O O . SER A 1 179 ? 57.111 9.485 -16.055 1.00 16.18 200 SER A O 1
ATOM 1392 N N . ALA A 1 180 ? 56.175 11.251 -17.190 1.00 17.06 201 ALA A N 1
ATOM 1393 C CA . ALA A 1 180 ? 55.524 11.717 -15.967 1.00 16.92 201 ALA A CA 1
ATOM 1394 C C . ALA A 1 180 ? 54.612 10.692 -15.354 1.00 16.05 201 ALA A C 1
ATOM 1395 O O . ALA A 1 180 ? 54.391 10.735 -14.120 1.00 17.70 201 ALA A O 1
ATOM 1397 N N . ASP A 1 181 ? 53.939 9.863 -16.164 1.00 17.56 202 ASP A N 1
ATOM 1398 C CA A ASP A 1 181 ? 53.021 8.937 -15.505 0.50 17.07 202 ASP A CA 1
ATOM 1399 C CA B ASP A 1 181 ? 53.044 8.821 -15.629 0.50 17.47 202 ASP A CA 1
ATOM 1400 C C . ASP A 1 181 ? 53.806 7.777 -14.768 1.00 17.59 202 ASP A C 1
ATOM 1401 O O . ASP A 1 181 ? 53.231 7.153 -13.867 1.00 21.01 202 ASP A O 1
ATOM 1410 N N . LYS A 1 182 ? 55.066 7.565 -15.123 1.00 17.10 203 LYS A N 1
ATOM 1411 C CA . LYS A 1 182 ? 55.910 6.479 -14.564 1.00 17.94 203 LYS A CA 1
ATOM 1412 C C . LYS A 1 182 ? 56.815 6.920 -13.465 1.00 17.75 203 LYS A C 1
ATOM 1413 O O . LYS A 1 182 ? 57.272 6.094 -12.672 1.00 16.19 203 LYS A O 1
ATOM 1419 N N . ARG A 1 183 ? 57.154 8.190 -13.440 1.00 15.94 204 ARG A N 1
ATOM 1420 C CA . ARG A 1 183 ? 57.979 8.691 -12.319 1.00 15.57 204 ARG A CA 1
ATOM 1421 C C . ARG A 1 183 ? 57.458 8.204 -10.989 1.00 15.17 204 ARG A C 1
ATOM 1422 O O . ARG A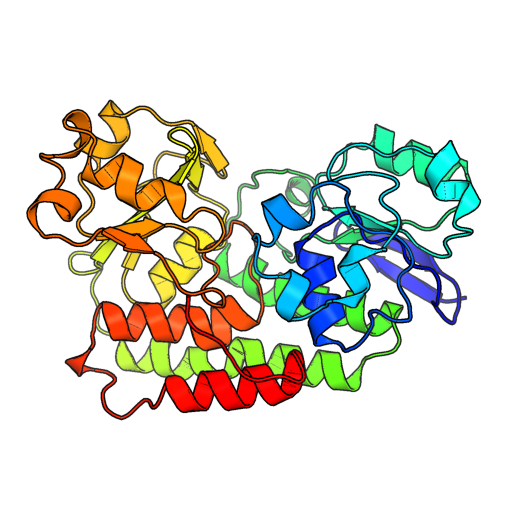 1 183 ? 56.229 8.271 -10.687 1.00 15.50 204 ARG A O 1
ATOM 1430 N N . VAL A 1 184 ? 58.396 7.816 -10.106 1.00 15.20 205 VAL A N 1
ATOM 1431 C CA . VAL A 1 184 ? 58.052 7.086 -8.835 1.00 15.86 205 VAL A CA 1
ATOM 1432 C C . VAL A 1 184 ? 57.540 8.107 -7.811 1.00 16.32 205 VAL A C 1
ATOM 1433 O O . VAL A 1 184 ? 58.244 9.133 -7.546 1.00 16.76 205 VAL A O 1
ATOM 1437 N N . ARG A 1 185 ? 56.302 7.938 -7.315 1.00 15.52 206 ARG A N 1
ATOM 1438 C CA . ARG A 1 185 ? 55.701 8.873 -6.300 1.00 15.96 206 ARG A CA 1
ATOM 1439 C C . ARG A 1 185 ? 56.237 8.591 -4.907 1.00 16.67 206 ARG A C 1
ATOM 1440 O O . ARG A 1 185 ? 55.998 7.534 -4.324 1.00 16.49 206 ARG A O 1
ATOM 1448 N N . THR A 1 186 ? 56.911 9.630 -4.331 1.00 16.37 207 THR A N 1
ATOM 1449 C CA . THR A 1 186 ? 57.763 9.454 -3.192 1.00 15.15 207 THR A CA 1
ATOM 1450 C C . THR A 1 186 ? 57.427 10.496 -2.153 1.00 14.23 207 THR A C 1
ATOM 1451 O O . THR A 1 186 ? 56.968 11.580 -2.566 1.00 13.86 207 THR A O 1
ATOM 1455 N N . TYR A 1 187 ? 57.637 10.154 -0.878 1.00 13.52 208 TYR A N 1
ATOM 1456 C CA . TYR A 1 187 ? 57.257 11.076 0.180 1.00 14.58 208 TYR A CA 1
ATOM 1457 C C . TYR A 1 187 ? 58.396 11.125 1.167 1.00 16.76 208 TYR A C 1
ATOM 1458 O O . TYR A 1 187 ? 58.898 10.075 1.583 1.00 16.85 208 TYR A O 1
ATOM 1467 N N . MET A 1 188 ? 58.713 12.354 1.602 1.00 15.37 209 MET A N 1
ATOM 1468 C CA . MET A 1 188 ? 59.735 12.554 2.609 1.00 14.88 209 MET A CA 1
ATOM 1469 C C . MET A 1 188 ? 59.071 12.707 4.003 1.00 15.26 209 MET A C 1
ATOM 1470 O O . MET A 1 188 ? 58.427 13.687 4.263 1.00 15.22 209 MET A O 1
ATOM 1475 N N . ALA A 1 189 ? 59.299 11.764 4.870 1.00 16.94 210 ALA A N 1
ATOM 1476 C CA . ALA A 1 189 ? 58.661 11.816 6.227 1.00 17.20 210 ALA A CA 1
ATOM 1477 C C . ALA A 1 189 ? 59.707 12.288 7.270 1.00 15.97 210 ALA A C 1
ATOM 1478 O O . ALA A 1 189 ? 60.680 11.612 7.548 1.00 16.63 210 ALA A O 1
ATOM 1480 N N . ASN A 1 190 ? 59.532 13.526 7.731 1.00 16.19 211 ASN A N 1
ATOM 1481 C CA . ASN A 1 190 ? 60.290 14.124 8.832 1.00 17.82 211 ASN A CA 1
ATOM 1482 C C . ASN A 1 190 ? 59.515 13.931 10.149 1.00 17.44 211 ASN A C 1
ATOM 1483 O O . ASN A 1 190 ? 58.329 13.531 10.116 1.00 18.78 211 ASN A O 1
ATOM 1488 N N . PRO A 1 191 ? 60.168 14.164 11.295 1.00 19.27 212 PRO A N 1
ATOM 1489 C CA . PRO A 1 191 ? 59.535 13.956 12.629 1.00 18.87 212 PRO A CA 1
ATOM 1490 C C . PRO A 1 191 ? 58.236 14.692 12.754 1.00 20.95 212 PRO A C 1
ATOM 1491 O O . PRO A 1 191 ? 57.944 15.708 12.053 1.00 19.06 212 PRO A O 1
ATOM 1495 N N . ASP A 1 192 ? 57.340 14.116 13.557 1.00 20.58 213 ASP A N 1
ATOM 1496 C CA . ASP A 1 192 ? 56.085 14.832 13.842 1.00 22.09 213 ASP A CA 1
ATOM 1497 C C . ASP A 1 192 ? 55.225 15.286 12.626 1.00 19.49 213 ASP A C 1
ATOM 1498 O O . ASP A 1 192 ? 54.852 16.454 12.581 1.00 21.75 213 ASP A O 1
ATOM 1503 N N . LEU A 1 193 ? 55.007 14.399 11.641 1.00 20.49 214 LEU A N 1
ATOM 1504 C CA . LEU A 1 193 ? 54.247 14.638 10.394 1.00 19.46 214 LEU A CA 1
ATOM 1505 C C . LEU A 1 193 ? 54.731 15.876 9.608 1.00 18.00 214 LEU A C 1
ATOM 1506 O O . LEU A 1 193 ? 53.965 16.543 8.923 1.00 19.12 214 LEU A O 1
ATOM 1511 N N . GLY A 1 194 ? 56.023 16.108 9.695 1.00 18.32 215 GLY A N 1
ATOM 1512 C CA . GLY A 1 194 ? 56.638 17.234 8.920 1.00 17.16 215 GLY A CA 1
ATOM 1513 C C . GLY A 1 194 ? 56.983 16.692 7.507 1.00 17.25 215 GLY A C 1
ATOM 1514 O O . GLY A 1 194 ? 57.377 15.523 7.346 1.00 16.89 215 GLY A O 1
ATOM 1515 N N . THR A 1 195 ? 56.835 17.537 6.492 1.00 15.49 216 THR A N 1
ATOM 1516 C CA . THR A 1 195 ? 57.361 17.127 5.136 1.00 15.48 216 THR A CA 1
ATOM 1517 C C . THR A 1 195 ? 57.825 18.349 4.422 1.00 17.19 216 THR A C 1
ATOM 1518 O O . THR A 1 195 ? 57.647 19.509 4.945 1.00 18.60 216 THR A O 1
ATOM 1522 N N . TYR A 1 196 ? 58.378 18.176 3.239 1.00 14.51 217 TYR A N 1
ATOM 1523 C CA . TYR A 1 196 ? 58.733 19.356 2.393 1.00 14.59 217 TYR A CA 1
ATOM 1524 C C . TYR A 1 196 ? 57.888 19.374 1.181 1.00 16.31 217 TYR A C 1
ATOM 1525 O O . TYR A 1 196 ? 57.712 18.356 0.442 1.00 19.14 217 TYR A O 1
ATOM 1534 N N . GLY A 1 197 ? 57.386 20.538 0.878 1.00 15.84 218 GLY A N 1
ATOM 1535 C CA . GLY A 1 197 ? 56.630 20.683 -0.277 1.00 15.39 218 GLY A CA 1
ATOM 1536 C C . GLY A 1 197 ? 57.422 21.449 -1.369 1.00 16.43 218 GLY A C 1
ATOM 1537 O O . GLY A 1 197 ? 58.641 21.298 -1.495 1.00 14.63 218 GLY A O 1
ATOM 1538 N N . SER A 1 198 ? 56.779 22.365 -2.113 1.00 16.70 219 SER A N 1
ATOM 1539 C CA . SER A 1 198 ? 57.428 23.117 -3.184 1.00 16.07 219 SER A CA 1
ATOM 1540 C C . SER A 1 198 ? 58.535 24.098 -2.659 1.00 14.93 219 SER A C 1
ATOM 1541 O O . SER A 1 198 ? 58.541 24.443 -1.440 1.00 14.53 219 SER A O 1
ATOM 1544 N N . GLY A 1 199 ? 59.406 24.507 -3.580 1.00 16.21 220 GLY A N 1
ATOM 1545 C CA . GLY A 1 199 ? 60.490 25.495 -3.340 1.00 16.35 220 GLY A CA 1
ATOM 1546 C C . GLY A 1 199 ? 61.637 24.926 -2.559 1.00 16.72 220 GLY A C 1
ATOM 1547 O O . GLY A 1 199 ? 62.414 25.686 -1.891 1.00 16.54 220 GLY A O 1
ATOM 1548 N N . LYS A 1 200 ? 61.761 23.560 -2.553 1.00 14.38 221 LYS A N 1
ATOM 1549 C CA . LYS A 1 200 ? 62.832 23.006 -1.727 1.00 12.99 221 LYS A CA 1
ATOM 1550 C C . LYS A 1 200 ? 63.689 22.032 -2.549 1.00 13.73 221 LYS A C 1
ATOM 1551 O O . LYS A 1 200 ? 63.139 21.312 -3.413 1.00 14.03 221 LYS A O 1
ATOM 1557 N N . TYR A 1 201 ? 64.931 21.821 -2.138 1.00 14.15 222 TYR A N 1
ATOM 1558 C CA . TYR A 1 201 ? 65.850 20.824 -2.821 1.00 12.50 222 TYR A CA 1
ATOM 1559 C C . TYR A 1 201 ? 65.297 19.324 -2.810 1.00 12.13 222 TYR A C 1
ATOM 1560 O O . TYR A 1 201 ? 65.503 18.537 -3.756 1.00 13.21 222 TYR A O 1
ATOM 1569 N N . THR A 1 202 ? 64.578 19.008 -1.724 1.00 12.04 223 THR A N 1
ATOM 1570 C CA . THR A 1 202 ? 63.938 17.667 -1.571 1.00 10.59 223 THR A CA 1
ATOM 1571 C C . THR A 1 202 ? 63.320 17.204 -2.923 1.00 12.20 223 THR A C 1
ATOM 1572 O O . THR A 1 202 ? 63.679 16.117 -3.452 1.00 15.09 223 THR A O 1
ATOM 1576 N N . GLY A 1 203 ? 62.425 18.026 -3.496 1.00 13.76 224 GLY A N 1
ATOM 1577 C CA . GLY A 1 203 ? 61.665 17.552 -4.716 1.00 13.70 224 GLY A CA 1
ATOM 1578 C C . GLY A 1 203 ? 62.630 17.476 -5.916 1.00 13.25 224 GLY A C 1
ATOM 1579 O O . GLY A 1 203 ? 62.381 16.745 -6.873 1.00 10.51 224 GLY A O 1
ATOM 1580 N N . LEU A 1 204 ? 63.710 18.307 -5.934 1.00 11.68 225 LEU A N 1
ATOM 1581 C CA . LEU A 1 204 ? 64.712 18.314 -7.010 1.00 13.62 225 LEU A CA 1
ATOM 1582 C C . LEU A 1 204 ? 65.506 17.040 -6.959 1.00 12.08 225 LEU A C 1
ATOM 1583 O O . LEU A 1 204 ? 65.803 16.407 -7.983 1.00 12.16 225 LEU A O 1
ATOM 1588 N N . MET A 1 205 ? 65.861 16.620 -5.743 1.00 11.30 226 MET A N 1
ATOM 1589 C CA . MET A 1 205 ? 66.629 15.336 -5.644 1.00 11.75 226 MET A CA 1
ATOM 1590 C C . MET A 1 205 ? 65.786 14.187 -6.180 1.00 11.96 226 MET A C 1
ATOM 1591 O O . MET A 1 205 ? 66.297 13.394 -6.958 1.00 14.39 226 MET A O 1
ATOM 1596 N N . MET A 1 206 ? 64.500 14.239 -5.849 1.00 11.14 227 MET A N 1
ATOM 1597 C CA . MET A 1 206 ? 63.566 13.207 -6.337 1.00 10.87 227 MET A CA 1
ATOM 1598 C C . MET A 1 206 ? 63.467 13.326 -7.873 1.00 12.63 227 MET A C 1
ATOM 1599 O O . MET A 1 206 ? 63.691 12.313 -8.604 1.00 13.44 227 MET A O 1
ATOM 1604 N N . GLU A 1 207 ? 63.362 14.526 -8.419 1.00 13.22 228 GLU A N 1
ATOM 1605 C CA . GLU A 1 207 ? 63.202 14.620 -9.913 1.00 13.31 228 GLU A CA 1
ATOM 1606 C C . GLU A 1 207 ? 64.397 14.087 -10.664 1.00 11.83 228 GLU A C 1
ATOM 1607 O O . GLU A 1 207 ? 64.283 13.375 -11.708 1.00 13.09 228 GLU A O 1
ATOM 1613 N N . HIS A 1 208 ? 65.597 14.398 -10.181 1.00 11.34 229 HIS A N 1
ATOM 1614 C CA . HIS A 1 208 ? 66.824 14.003 -10.870 1.00 13.48 229 HIS A CA 1
ATOM 1615 C C . HIS A 1 208 ? 67.056 12.478 -10.829 1.00 13.02 229 HIS A C 1
ATOM 1616 O O . HIS A 1 208 ? 67.782 11.942 -11.623 1.00 14.33 229 HIS A O 1
ATOM 1623 N N . ALA A 1 209 ? 66.427 11.821 -9.860 1.00 11.55 230 ALA A N 1
ATOM 1624 C CA . ALA A 1 209 ? 66.573 10.369 -9.782 1.00 11.28 230 ALA A CA 1
ATOM 1625 C C . ALA A 1 209 ? 65.296 9.658 -10.264 1.00 14.00 230 ALA A C 1
ATOM 1626 O O . ALA A 1 209 ? 64.990 8.533 -9.881 1.00 14.79 230 ALA A O 1
ATOM 1628 N N . GLY A 1 210 ? 64.484 10.351 -11.078 1.00 13.19 231 GLY A N 1
ATOM 1629 C CA . GLY A 1 210 ? 63.324 9.616 -11.714 1.00 13.57 231 GLY A CA 1
ATOM 1630 C C . GLY A 1 210 ? 62.119 9.418 -10.822 1.00 14.30 231 GLY A C 1
ATOM 1631 O O . GLY A 1 210 ? 61.314 8.450 -11.029 1.00 14.33 231 GLY A O 1
ATOM 1632 N N . ALA A 1 211 ? 61.906 10.392 -9.858 1.00 12.02 232 ALA A N 1
ATOM 1633 C CA . ALA A 1 211 ? 60.865 10.351 -8.893 1.00 13.19 232 ALA A CA 1
ATOM 1634 C C . ALA A 1 211 ? 60.207 11.676 -8.785 1.00 13.96 232 ALA A C 1
ATOM 1635 O O . ALA A 1 211 ? 60.557 12.589 -9.526 1.00 14.21 232 ALA A O 1
ATOM 1637 N N . TYR A 1 212 ? 59.218 11.745 -7.955 1.00 15.32 233 TYR A N 1
ATOM 1638 C CA . TYR A 1 212 ? 58.409 12.952 -7.800 1.00 16.58 233 TYR A CA 1
ATOM 1639 C C . TYR A 1 212 ? 57.954 13.075 -6.377 1.00 16.81 233 TYR A C 1
ATOM 1640 O O . TYR A 1 212 ? 57.523 12.094 -5.804 1.00 14.57 233 TYR A O 1
ATOM 1649 N N . ASN A 1 213 ? 58.027 14.279 -5.799 1.00 15.12 234 ASN A N 1
ATOM 1650 C CA . ASN A 1 213 ? 57.661 14.543 -4.418 1.00 16.74 234 ASN A CA 1
ATOM 1651 C C . ASN A 1 213 ? 56.139 14.714 -4.350 1.00 15.04 234 ASN A C 1
ATOM 1652 O O . ASN A 1 213 ? 55.646 15.801 -4.745 1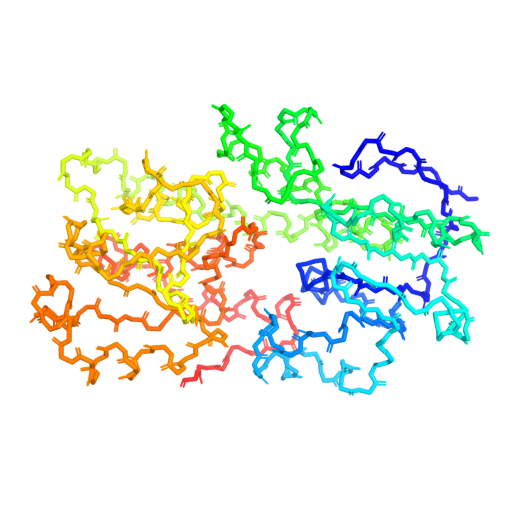.00 18.88 234 ASN A O 1
ATOM 1657 N N . VAL A 1 214 ? 55.384 13.717 -3.807 1.00 15.51 235 VAL A N 1
ATOM 1658 C CA . VAL A 1 214 ? 53.900 13.822 -3.833 1.00 17.81 235 VAL A CA 1
ATOM 1659 C C . VAL A 1 214 ? 53.330 15.089 -3.150 1.00 17.83 235 VAL A C 1
ATOM 1660 O O . VAL A 1 214 ? 52.264 15.561 -3.559 1.00 19.91 235 VAL A O 1
ATOM 1664 N N . ALA A 1 215 ? 54.062 15.633 -2.170 1.00 16.87 236 ALA A N 1
ATOM 1665 C CA . ALA A 1 215 ? 53.583 16.794 -1.348 1.00 17.96 236 ALA A CA 1
ATOM 1666 C C . ALA A 1 215 ? 53.756 18.128 -2.106 1.00 18.94 236 ALA A C 1
ATOM 1667 O O . ALA A 1 215 ? 53.095 19.120 -1.732 1.00 19.73 236 ALA A O 1
ATOM 1669 N N . ALA A 1 216 ? 54.609 18.172 -3.137 1.00 18.51 237 ALA A N 1
ATOM 1670 C CA . ALA A 1 216 ? 55.074 19.468 -3.680 1.00 20.11 237 ALA A CA 1
ATOM 1671 C C . ALA A 1 216 ? 54.064 20.281 -4.493 1.00 21.85 237 ALA A C 1
ATOM 1672 O O . ALA A 1 216 ? 54.261 21.505 -4.737 1.00 21.35 237 ALA A O 1
ATOM 1674 N N . ALA A 1 217 ? 53.028 19.624 -5.004 1.00 21.93 238 ALA A N 1
ATOM 1675 C CA . ALA A 1 217 ? 51.916 20.326 -5.661 1.00 23.35 238 ALA A CA 1
ATOM 1676 C C . ALA A 1 217 ? 50.968 21.144 -4.766 1.00 22.50 238 ALA A C 1
ATOM 1677 O O . ALA A 1 217 ? 50.238 22.038 -5.300 1.00 23.69 238 ALA A O 1
ATOM 1679 N N . THR A 1 218 ? 50.884 20.806 -3.468 1.00 22.16 239 THR A N 1
ATOM 1680 C CA . THR A 1 218 ? 49.833 21.322 -2.546 1.00 21.73 239 THR A CA 1
ATOM 1681 C C . THR A 1 218 ? 50.435 21.949 -1.243 1.00 23.05 239 THR A C 1
ATOM 1682 O O . THR A 1 218 ? 49.801 22.775 -0.602 1.00 22.20 239 THR A O 1
ATOM 1686 N N . ILE A 1 219 ? 51.677 21.575 -0.930 1.00 19.92 240 ILE A N 1
ATOM 1687 C CA . ILE A 1 219 ? 52.406 22.109 0.221 1.00 19.67 240 ILE A CA 1
ATOM 1688 C C . ILE A 1 219 ? 53.499 23.021 -0.222 1.00 19.27 240 ILE A C 1
ATOM 1689 O O . ILE A 1 219 ? 54.222 22.788 -1.162 1.00 18.17 240 ILE A O 1
ATOM 1694 N N . LYS A 1 220 ? 53.627 24.133 0.519 1.00 18.56 241 LYS A N 1
ATOM 1695 C CA . LYS A 1 220 ? 54.723 25.072 0.281 1.00 19.37 241 LYS A CA 1
ATOM 1696 C C . LYS A 1 220 ? 55.825 24.942 1.323 1.00 19.52 241 LYS A C 1
ATOM 1697 O O . LYS A 1 220 ? 55.623 25.225 2.534 1.00 19.15 241 LYS A O 1
ATOM 1703 N N . GLY A 1 221 ? 57.006 24.490 0.848 1.00 17.36 242 GLY A N 1
ATOM 1704 C CA . GLY A 1 221 ? 58.147 24.371 1.742 1.00 17.36 242 GLY A CA 1
ATOM 1705 C C . GLY A 1 221 ? 57.918 23.471 2.925 1.00 19.20 242 GLY A C 1
ATOM 1706 O O . GLY A 1 221 ? 57.304 22.377 2.805 1.00 18.95 242 GLY A O 1
ATOM 1707 N N . PHE A 1 222 ? 58.525 23.780 4.058 1.00 16.89 243 PHE A N 1
ATOM 1708 C CA . PHE A 1 222 ? 58.595 22.771 5.088 1.00 16.95 243 PHE A CA 1
ATOM 1709 C C . PHE A 1 222 ? 57.378 22.976 5.988 1.00 19.29 243 PHE A C 1
ATOM 1710 O O . PHE A 1 222 ? 57.175 24.056 6.578 1.00 18.98 243 PHE A O 1
ATOM 1718 N N . LYS A 1 223 ? 56.482 21.967 6.066 1.00 19.84 244 LYS A N 1
ATOM 1719 C CA . LYS A 1 223 ? 55.224 22.130 6.837 1.00 19.79 244 LYS A CA 1
ATOM 1720 C C . LYS A 1 223 ? 54.842 20.870 7.597 1.00 20.40 244 LYS A C 1
ATOM 1721 O O . LYS A 1 223 ? 55.249 19.767 7.167 1.00 19.11 244 LYS A O 1
ATOM 1727 N N . GLN A 1 224 ? 54.054 21.015 8.675 1.00 23.28 245 GLN A N 1
ATOM 1728 C CA . GLN A 1 224 ? 53.360 19.867 9.286 1.00 23.82 245 GLN A CA 1
ATOM 1729 C C . GLN A 1 224 ? 52.094 19.607 8.508 1.00 24.06 245 GLN A C 1
ATOM 1730 O O . GLN A 1 224 ? 51.325 20.559 8.211 1.00 22.03 245 GLN A O 1
ATOM 1736 N N . VAL A 1 225 ? 51.905 18.337 8.121 1.00 23.15 246 VAL A N 1
ATOM 1737 C CA . VAL A 1 225 ? 50.718 17.936 7.346 1.00 23.47 246 VAL A CA 1
ATOM 1738 C C . VAL A 1 225 ? 49.901 17.007 8.245 1.00 22.45 246 VAL A C 1
ATOM 1739 O O . VAL A 1 225 ? 50.360 16.618 9.348 1.00 25.67 246 VAL A O 1
ATOM 1743 N N . SER A 1 226 ? 48.712 16.608 7.775 1.00 24.89 247 SER A N 1
ATOM 1744 C CA . SER A 1 226 ? 47.975 15.542 8.512 1.00 24.61 247 SER A CA 1
ATOM 1745 C C . SER A 1 226 ? 48.195 14.170 7.893 1.00 23.40 247 SER A C 1
ATOM 1746 O O . SER A 1 226 ? 48.593 14.056 6.698 1.00 22.89 247 SER A O 1
ATOM 1749 N N . LEU A 1 227 ? 47.906 13.154 8.705 1.00 24.53 248 LEU A N 1
ATOM 1750 C CA . LEU A 1 227 ? 47.885 11.760 8.297 1.00 25.29 248 LEU A CA 1
ATOM 1751 C C . LEU A 1 227 ? 46.938 11.597 7.120 1.00 25.40 248 LEU A C 1
ATOM 1752 O O . LEU A 1 227 ? 47.295 10.920 6.139 1.00 25.75 248 LEU A O 1
ATOM 1757 N N . GLU A 1 228 ? 45.786 12.283 7.157 1.00 26.48 249 GLU A N 1
ATOM 1758 C CA . GLU A 1 228 ? 44.847 12.217 6.022 1.00 26.78 249 GLU A CA 1
ATOM 1759 C C . GLU A 1 228 ? 45.500 12.637 4.638 1.00 25.45 249 GLU A C 1
ATOM 1760 O O . GLU A 1 228 ? 45.294 11.993 3.573 1.00 24.52 249 GLU A O 1
ATOM 1766 N N . ASN A 1 229 ? 46.292 13.725 4.642 1.00 24.59 250 ASN A N 1
ATOM 1767 C CA . ASN A 1 229 ? 47.066 14.156 3.456 1.00 23.33 250 ASN A CA 1
ATOM 1768 C C . ASN A 1 229 ? 47.936 13.021 2.902 1.00 21.62 250 ASN A C 1
ATOM 1769 O O . ASN A 1 229 ? 47.908 12.771 1.713 1.00 21.16 250 ASN A O 1
ATOM 1774 N N . VAL A 1 230 ? 48.689 12.351 3.770 1.00 20.11 251 VAL A N 1
ATOM 1775 C CA . VAL A 1 230 ? 49.614 11.304 3.331 1.00 20.82 251 VAL A CA 1
ATOM 1776 C C . VAL A 1 230 ? 48.852 10.042 2.807 1.00 21.33 251 VAL A C 1
ATOM 1777 O O . VAL A 1 230 ? 49.254 9.406 1.801 1.00 22.63 251 VAL A O 1
ATOM 1781 N N . LEU A 1 231 ? 47.719 9.744 3.447 1.00 22.12 252 LEU A N 1
ATOM 1782 C CA . LEU A 1 231 ? 46.890 8.599 2.958 1.00 22.85 252 LEU A CA 1
ATOM 1783 C C . LEU A 1 231 ? 46.307 8.908 1.583 1.00 22.50 252 LEU A C 1
ATOM 1784 O O . LEU A 1 231 ? 46.293 8.035 0.705 1.00 21.30 252 LEU A O 1
ATOM 1789 N N . GLU A 1 232 ? 45.858 10.145 1.407 1.00 20.44 253 GLU A N 1
ATOM 1790 C CA . GLU A 1 232 ? 45.381 10.673 0.089 1.00 22.80 253 GLU A CA 1
ATOM 1791 C C . GLU A 1 232 ? 46.472 10.621 -1.013 1.00 22.28 253 GLU A C 1
ATOM 1792 O O . GLU A 1 232 ? 46.240 10.200 -2.151 1.00 22.33 253 GLU A O 1
ATOM 1798 N N . TRP A 1 233 ? 47.698 11.009 -0.649 1.00 19.23 254 TRP A N 1
ATOM 1799 C CA . TRP A 1 233 ? 48.814 11.019 -1.570 1.00 20.09 254 TRP A CA 1
ATOM 1800 C C . TRP A 1 233 ? 49.233 9.593 -1.880 1.00 20.23 254 TRP A C 1
ATOM 1801 O O . TRP A 1 233 ? 49.591 9.296 -3.004 1.00 20.20 254 TRP A O 1
ATOM 1812 N N . ASN A 1 234 ? 49.126 8.738 -0.870 1.00 20.03 255 ASN A N 1
ATOM 1813 C CA . ASN A 1 234 ? 49.413 7.329 -1.081 1.00 18.55 255 ASN A CA 1
ATOM 1814 C C . ASN A 1 234 ? 50.772 7.051 -1.831 1.00 16.05 255 ASN A C 1
ATOM 1815 O O . ASN A 1 234 ? 50.848 6.471 -2.932 1.00 17.19 255 ASN A O 1
ATOM 1820 N N . PRO A 1 235 ? 51.887 7.516 -1.262 1.00 17.34 256 PRO A N 1
ATOM 1821 C CA . PRO A 1 235 ? 53.115 7.405 -1.984 1.00 15.81 256 PRO A CA 1
ATOM 1822 C C . PRO A 1 235 ? 53.537 5.967 -2.122 1.00 14.40 256 PRO A C 1
ATOM 1823 O O . PRO A 1 235 ? 53.281 5.149 -1.191 1.00 18.89 256 PRO A O 1
ATOM 1827 N N . ALA A 1 236 ? 54.227 5.683 -3.257 1.00 16.52 257 ALA A N 1
ATOM 1828 C CA . ALA A 1 236 ? 54.808 4.341 -3.522 1.00 15.01 257 ALA A CA 1
ATOM 1829 C C . ALA A 1 236 ? 56.044 4.015 -2.668 1.00 17.06 257 ALA A C 1
ATOM 1830 O O . ALA A 1 236 ? 56.349 2.851 -2.284 1.00 17.71 257 ALA A O 1
ATOM 1832 N N . VAL A 1 237 ? 56.743 5.100 -2.289 1.00 16.48 258 VAL A N 1
ATOM 1833 C CA . VAL A 1 237 ? 58.048 5.002 -1.614 1.00 14.61 258 VAL A CA 1
ATOM 1834 C C . VAL A 1 237 ? 58.033 6.102 -0.521 1.00 16.11 258 VAL A C 1
ATOM 1835 O O . VAL A 1 237 ? 57.642 7.228 -0.795 1.00 17.21 258 VAL A O 1
ATOM 1839 N N . ILE A 1 238 ? 58.460 5.747 0.665 1.00 16.27 259 ILE A N 1
ATOM 1840 C CA . ILE A 1 238 ? 58.683 6.736 1.753 1.00 16.69 259 ILE A CA 1
ATOM 1841 C C . ILE A 1 238 ? 60.145 6.796 2.088 1.00 16.70 259 ILE A C 1
ATOM 1842 O O . ILE A 1 238 ? 60.792 5.785 2.218 1.00 16.86 259 ILE A O 1
ATOM 1847 N N . LEU A 1 239 ? 60.696 8.031 2.163 1.00 15.13 260 LEU A N 1
ATOM 1848 C CA . LEU A 1 239 ? 62.103 8.246 2.471 1.00 13.63 260 LEU A CA 1
ATOM 1849 C C . LEU A 1 239 ? 62.161 8.984 3.801 1.00 11.71 260 LEU A C 1
ATOM 1850 O O . LEU A 1 239 ? 61.220 9.749 4.141 1.00 15.82 260 LEU A O 1
ATOM 1855 N N . VAL A 1 240 ? 63.214 8.616 4.545 1.00 12.51 261 VAL A N 1
ATOM 1856 C CA . VAL A 1 240 ? 63.502 9.245 5.830 1.00 13.98 261 VAL A CA 1
ATOM 1857 C C . VAL A 1 240 ? 64.957 9.738 5.786 1.00 13.18 261 VAL A C 1
ATOM 1858 O O . VAL A 1 240 ? 65.843 9.097 5.287 1.00 14.83 261 VAL A O 1
ATOM 1862 N N . GLN A 1 241 ? 65.150 10.947 6.312 1.00 15.21 262 GLN A N 1
ATOM 1863 C CA . GLN A 1 241 ? 66.504 11.525 6.377 1.00 14.13 262 GLN A CA 1
ATOM 1864 C C . GLN A 1 241 ? 67.328 10.799 7.405 1.00 14.99 262 GLN A C 1
ATOM 1865 O O . GLN A 1 241 ? 66.773 10.550 8.506 1.00 14.69 262 GLN A O 1
ATOM 1871 N N . ASP A 1 242 ? 68.616 10.569 7.100 1.00 14.66 263 ASP A N 1
ATOM 1872 C CA . ASP A 1 242 ? 69.532 9.837 7.986 1.00 15.36 263 ASP A CA 1
ATOM 1873 C C . ASP A 1 242 ? 69.641 10.459 9.383 1.00 16.69 263 ASP A C 1
ATOM 1874 O O . ASP A 1 242 ? 69.786 9.713 10.406 1.00 16.70 263 ASP A O 1
ATOM 1879 N N . ARG A 1 243 ? 69.486 11.793 9.452 1.00 13.83 264 ARG A N 1
ATOM 1880 C CA . ARG A 1 243 ? 69.571 12.441 10.817 1.00 13.87 264 ARG A CA 1
ATOM 1881 C C . ARG A 1 243 ? 68.380 12.174 11.731 1.00 15.95 264 ARG A C 1
ATOM 1882 O O . ARG A 1 243 ? 68.455 12.521 12.916 1.00 16.50 264 ARG A O 1
ATOM 1890 N N . TYR A 1 244 ? 67.282 11.613 11.166 1.00 15.66 265 TYR A N 1
ATOM 1891 C CA . TYR A 1 244 ? 66.085 11.278 11.922 1.00 15.62 265 TYR A CA 1
ATOM 1892 C C . TYR A 1 244 ? 65.702 9.797 11.827 1.00 13.67 265 TYR A C 1
ATOM 1893 O O . TYR A 1 244 ? 64.601 9.454 11.469 1.00 17.60 265 TYR A O 1
ATOM 1902 N N . PRO A 1 245 ? 66.607 8.921 12.226 1.00 17.61 266 PRO A N 1
ATOM 1903 C CA . PRO A 1 245 ? 66.388 7.519 11.989 1.00 17.85 266 PRO A CA 1
ATOM 1904 C C . PRO A 1 245 ? 65.195 6.955 12.762 1.00 19.55 266 PRO A C 1
ATOM 1905 O O . PRO A 1 245 ? 64.582 5.971 12.279 1.00 21.55 266 PRO A O 1
ATOM 1909 N N . ASP A 1 246 ? 64.826 7.562 13.914 1.00 20.39 267 ASP A N 1
ATOM 1910 C CA . ASP A 1 246 ? 63.650 7.078 14.696 1.00 21.31 267 ASP A CA 1
ATOM 1911 C C . ASP A 1 246 ? 62.354 7.135 13.881 1.00 22.58 267 ASP A C 1
ATOM 1912 O O . ASP A 1 246 ? 61.320 6.453 14.222 1.00 22.13 267 ASP A O 1
ATOM 1917 N N . VAL A 1 247 ? 62.334 7.966 12.829 1.00 19.31 268 VAL A N 1
ATOM 1918 C CA . VAL A 1 247 ? 61.108 8.099 12.056 1.00 17.60 268 VAL A CA 1
ATOM 1919 C C . VAL A 1 247 ? 60.737 6.768 11.346 1.00 17.34 268 VAL A C 1
ATOM 1920 O O . VAL A 1 247 ? 59.511 6.503 11.176 1.00 17.38 268 VAL A O 1
ATOM 1924 N N . VAL A 1 248 ? 61.685 5.937 10.987 1.00 17.42 269 VAL A N 1
ATOM 1925 C CA . VAL A 1 248 ? 61.366 4.685 10.274 1.00 20.03 269 VAL A CA 1
ATOM 1926 C C . VAL A 1 248 ? 60.578 3.679 11.180 1.00 21.04 269 VAL A C 1
ATOM 1927 O O . VAL A 1 248 ? 59.474 3.287 10.806 1.00 19.97 269 VAL A O 1
ATOM 1931 N N . PRO A 1 249 ? 61.115 3.323 12.348 1.00 21.08 270 PRO A N 1
ATOM 1932 C CA . PRO A 1 249 ? 60.294 2.412 13.238 1.00 20.60 270 PRO A CA 1
ATOM 1933 C C . PRO A 1 249 ? 58.974 2.996 13.653 1.00 22.06 270 PRO A C 1
ATOM 1934 O O . PRO A 1 249 ? 58.010 2.249 13.720 1.00 25.42 270 PRO A O 1
ATOM 1938 N N . GLN A 1 250 ? 58.895 4.308 13.880 1.00 20.43 271 GLN A N 1
ATOM 1939 C CA . GLN A 1 250 ? 57.673 5.064 14.134 1.00 23.28 271 GLN A CA 1
ATOM 1940 C C . GLN A 1 250 ? 56.632 4.771 13.066 1.00 23.07 271 GLN A C 1
ATOM 1941 O O . GLN A 1 250 ? 55.470 4.445 13.376 1.00 24.01 271 GLN A O 1
ATOM 1947 N N . ILE A 1 251 ? 57.005 4.964 11.809 1.00 21.43 272 ILE A N 1
ATOM 1948 C CA . ILE A 1 251 ? 56.107 4.721 10.714 1.00 21.56 272 ILE A CA 1
ATOM 1949 C C . ILE A 1 251 ? 55.735 3.237 10.583 1.00 20.60 272 ILE A C 1
ATOM 1950 O O . ILE A 1 251 ? 54.549 2.914 10.445 1.00 21.35 272 ILE A O 1
ATOM 1955 N N . LEU A 1 252 ? 56.722 2.372 10.670 1.00 21.47 273 LEU A N 1
ATOM 1956 C CA . LEU A 1 252 ? 56.536 0.943 10.469 1.00 24.20 273 LEU A CA 1
ATOM 1957 C C . LEU A 1 252 ? 55.591 0.380 11.570 1.00 24.74 273 LEU A C 1
ATOM 1958 O O . LEU A 1 252 ? 54.862 -0.576 11.302 1.00 26.22 273 LEU A O 1
ATOM 1963 N N . ASN A 1 253 ? 55.616 0.952 12.769 1.00 24.64 274 ASN A N 1
ATOM 1964 C CA . ASN A 1 253 ? 54.859 0.394 13.939 1.00 26.94 274 ASN A CA 1
ATOM 1965 C C . ASN A 1 253 ? 53.533 1.142 14.140 1.00 27.64 274 ASN A C 1
ATOM 1966 O O . ASN A 1 253 ? 52.775 0.876 15.085 1.00 26.15 274 ASN A O 1
ATOM 1971 N N . ASP A 1 254 ? 53.245 2.096 13.236 1.00 26.60 275 ASP A N 1
ATOM 1972 C CA . ASP A 1 254 ? 52.070 2.927 13.342 1.00 26.16 275 ASP A CA 1
ATOM 1973 C C . ASP A 1 254 ? 50.979 2.334 12.445 1.00 25.36 275 ASP A C 1
ATOM 1974 O O . ASP A 1 254 ? 51.009 2.428 11.210 1.00 22.90 275 ASP A O 1
ATOM 1979 N N . GLN A 1 255 ? 50.013 1.668 13.076 1.00 26.23 276 GLN A N 1
ATOM 1980 C CA . GLN A 1 255 ? 48.860 1.205 12.315 1.00 27.40 276 GLN A CA 1
ATOM 1981 C C . GLN A 1 255 ? 48.152 2.209 11.370 1.00 26.06 276 GLN A C 1
ATOM 1982 O O . GLN A 1 255 ? 47.648 1.795 10.327 1.00 24.60 276 GLN A O 1
ATOM 1988 N N . GLY A 1 256 ? 48.131 3.508 11.667 1.00 24.63 277 GLY A N 1
ATOM 1989 C CA . GLY A 1 256 ? 47.453 4.500 10.818 1.00 23.75 277 GLY A CA 1
ATOM 1990 C C . GLY A 1 256 ? 48.073 4.600 9.426 1.00 21.91 277 GLY A C 1
ATOM 1991 O O . GLY A 1 256 ? 47.425 5.013 8.496 1.00 22.20 277 GLY A O 1
ATOM 1992 N N . TRP A 1 257 ? 49.350 4.211 9.336 1.00 23.59 278 TRP A N 1
ATOM 1993 C CA . TRP A 1 257 ? 50.168 4.270 8.111 1.00 22.57 278 TRP A CA 1
ATOM 1994 C C . TRP A 1 257 ? 50.119 2.968 7.306 1.00 23.94 278 TRP A C 1
ATOM 1995 O O . TRP A 1 257 ? 50.624 2.927 6.131 1.00 22.58 278 TRP A O 1
ATOM 2006 N N . ALA A 1 258 ? 49.569 1.904 7.917 1.00 26.18 279 ALA A N 1
ATOM 2007 C CA . ALA A 1 258 ? 49.671 0.533 7.345 1.00 26.13 279 ALA A CA 1
ATOM 2008 C C . ALA A 1 258 ? 49.151 0.266 5.909 1.00 27.33 279 ALA A C 1
ATOM 2009 O O . ALA A 1 258 ? 49.657 -0.658 5.208 1.00 26.82 279 ALA A O 1
ATOM 2011 N N . ASN A 1 259 ? 48.155 1.050 5.492 1.00 26.80 280 ASN A N 1
ATOM 2012 C CA . ASN A 1 259 ? 47.512 0.890 4.194 1.00 26.45 280 ASN A CA 1
ATOM 2013 C C . ASN A 1 259 ? 48.142 1.762 3.106 1.00 23.06 280 ASN A C 1
ATOM 2014 O O . ASN A 1 259 ? 47.875 1.583 1.933 1.00 24.01 280 ASN A O 1
ATOM 2019 N N . ILE A 1 260 ? 48.970 2.724 3.487 1.00 20.51 281 ILE A N 1
ATOM 2020 C CA . ILE A 1 260 ? 49.784 3.333 2.452 1.00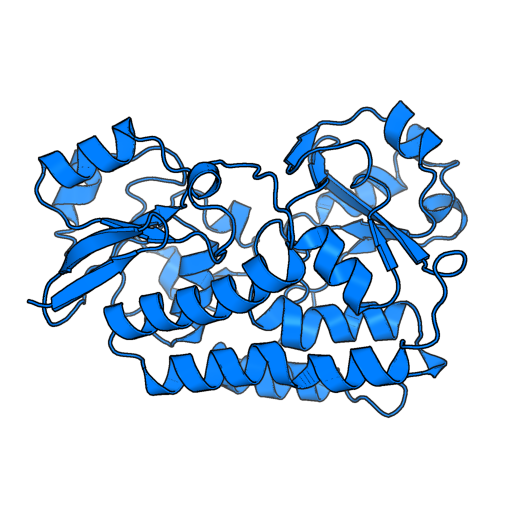 18.03 281 ILE A CA 1
ATOM 2021 C C . ILE A 1 260 ? 50.608 2.338 1.597 1.00 17.24 281 ILE A C 1
ATOM 2022 O O . ILE A 1 260 ? 51.284 1.410 2.054 1.00 17.69 281 ILE A O 1
ATOM 2027 N N . GLN A 1 261 ? 50.569 2.602 0.295 1.00 17.69 282 GLN A N 1
ATOM 2028 C CA . GLN A 1 261 ? 51.264 1.780 -0.690 1.00 19.06 282 GLN A CA 1
ATOM 2029 C C . GLN A 1 261 ? 52.717 1.507 -0.289 1.00 18.80 282 GLN A C 1
ATOM 2030 O O . GLN A 1 261 ? 53.131 0.367 -0.223 1.00 16.49 282 GLN A O 1
ATOM 2036 N N . ALA A 1 262 ? 53.519 2.520 0.071 1.00 15.30 283 ALA A N 1
ATOM 2037 C CA . ALA A 1 262 ? 54.877 2.181 0.521 1.00 15.16 283 ALA A CA 1
ATOM 2038 C C . ALA A 1 262 ? 54.956 1.211 1.737 1.00 15.01 283 ALA A C 1
ATOM 2039 O O . ALA A 1 262 ? 55.923 0.478 1.859 1.00 15.05 283 ALA A O 1
ATOM 2041 N N . LEU A 1 263 ? 54.056 1.349 2.695 1.00 17.88 284 LEU A N 1
ATOM 2042 C CA . LEU A 1 263 ? 54.061 0.418 3.853 1.00 16.53 284 LEU A CA 1
ATOM 2043 C C . LEU A 1 263 ? 53.863 -1.056 3.363 1.00 16.49 284 LEU A C 1
ATOM 2044 O O . LEU A 1 263 ? 54.676 -1.982 3.730 1.00 14.77 284 LEU A O 1
ATOM 2049 N N . LYS A 1 264 ? 52.737 -1.185 2.630 1.00 16.43 285 LYS A N 1
ATOM 2050 C CA . LYS A 1 264 ? 52.281 -2.497 2.084 1.00 16.31 285 LYS A CA 1
ATOM 2051 C C . LYS A 1 264 ? 53.449 -3.153 1.335 1.00 11.90 285 LYS A C 1
ATOM 2052 O O . LYS A 1 264 ? 53.580 -4.416 1.379 1.00 18.71 285 LYS A O 1
ATOM 2058 N N . ASP A 1 265 ? 54.252 -2.329 0.614 1.00 2.73 286 ASP A N 1
ATOM 2059 C CA . ASP A 1 265 ? 55.284 -2.792 -0.311 1.00 11.13 286 ASP A CA 1
ATOM 2060 C C . ASP A 1 265 ? 56.705 -2.885 0.331 1.00 10.91 286 ASP A C 1
ATOM 2061 O O . ASP A 1 265 ? 57.667 -3.318 -0.343 1.00 17.33 286 ASP A O 1
ATOM 2066 N N . LYS A 1 266 ? 56.753 -2.470 1.606 1.00 2.56 287 LYS A N 1
ATOM 2067 C CA . LYS A 1 266 ? 57.951 -2.478 2.458 1.00 9.17 287 LYS A CA 1
ATOM 2068 C C . LYS A 1 266 ? 58.975 -1.597 1.822 1.00 14.47 287 LYS A C 1
ATOM 2069 O O . LYS A 1 266 ? 60.142 -1.976 1.571 1.00 18.70 287 LYS A O 1
ATOM 2075 N N . LYS A 1 267 ? 58.520 -0.411 1.407 1.00 16.63 288 LYS A N 1
ATOM 2076 C CA . LYS A 1 267 ? 59.393 0.586 0.726 1.00 17.32 288 LYS A CA 1
ATOM 2077 C C . LYS A 1 267 ? 59.445 1.842 1.620 1.00 18.60 288 LYS A C 1
ATOM 2078 O O . LYS A 1 267 ? 59.134 2.926 1.174 1.00 20.46 288 LYS A O 1
ATOM 2084 N N . VAL A 1 268 ? 59.897 1.641 2.835 1.00 18.46 289 VAL A N 1
ATOM 2085 C CA . VAL A 1 268 ? 60.148 2.803 3.754 1.00 18.85 289 VAL A CA 1
ATOM 2086 C C . VAL A 1 268 ? 61.659 2.715 4.028 1.00 18.88 289 VAL A C 1
ATOM 2087 O O . VAL A 1 268 ? 62.097 1.756 4.723 1.00 19.35 289 VAL A O 1
ATOM 2091 N N . PHE A 1 269 ? 62.439 3.712 3.568 1.00 17.99 290 PHE A N 1
ATOM 2092 C CA . PHE A 1 269 ? 63.880 3.629 3.529 1.00 17.43 290 PHE A CA 1
ATOM 2093 C C . PHE A 1 269 ? 64.539 4.776 4.260 1.00 16.26 290 PHE A C 1
ATOM 2094 O O . PHE A 1 269 ? 64.263 5.917 3.910 1.00 16.44 290 PHE A O 1
ATOM 2102 N N . LEU A 1 270 ? 65.479 4.477 5.176 1.00 15.50 291 LEU A N 1
ATOM 2103 C CA . LEU A 1 270 ? 66.363 5.565 5.746 1.00 14.01 291 LEU A CA 1
ATOM 2104 C C . LEU A 1 270 ? 67.415 5.844 4.694 1.00 14.57 291 LEU A C 1
ATOM 2105 O O . LEU A 1 270 ? 68.023 4.938 4.154 1.00 15.94 291 LEU A O 1
ATOM 2110 N N . MET A 1 271 ? 67.555 7.114 4.307 1.00 13.25 292 MET A N 1
ATOM 2111 C CA . MET A 1 271 ? 68.570 7.488 3.274 1.00 12.11 292 MET A CA 1
ATOM 2112 C C . MET A 1 271 ? 69.952 7.539 3.904 1.00 14.54 292 MET A C 1
ATOM 2113 O O . MET A 1 271 ? 70.061 7.821 5.116 1.00 16.55 292 MET A O 1
ATOM 2118 N N . PRO A 1 272 ? 70.986 7.338 3.091 1.00 13.63 293 PRO A N 1
ATOM 2119 C CA . PRO A 1 272 ? 72.268 7.412 3.699 1.00 13.13 293 PRO A CA 1
ATOM 2120 C C . PRO A 1 272 ? 72.626 8.830 4.157 1.00 12.78 293 PRO A C 1
ATOM 2121 O O . PRO A 1 272 ? 72.076 9.884 3.702 1.00 13.95 293 PRO A O 1
ATOM 2125 N N . GLU A 1 273 ? 73.695 8.827 4.955 1.00 15.15 294 GLU A N 1
ATOM 2126 C CA . GLU A 1 273 ? 74.171 10.028 5.511 1.00 13.90 294 GLU A CA 1
ATOM 2127 C C . GLU A 1 273 ? 74.407 11.168 4.457 1.00 14.52 294 GLU A C 1
ATOM 2128 O O . GLU A 1 273 ? 74.040 12.336 4.730 1.00 12.45 294 GLU A O 1
ATOM 2134 N N . TYR A 1 274 ? 75.025 10.783 3.331 1.00 14.30 295 TYR A N 1
ATOM 2135 C CA . TYR A 1 274 ? 75.352 11.710 2.252 1.00 12.73 295 TYR A CA 1
ATOM 2136 C C . TYR A 1 274 ? 74.163 12.150 1.431 1.00 11.56 295 TYR A C 1
ATOM 2137 O O . TYR A 1 274 ? 74.227 13.119 0.669 1.00 13.21 295 TYR A O 1
ATOM 2146 N N . ALA A 1 275 ? 73.069 11.405 1.563 1.00 12.51 296 ALA A N 1
ATOM 2147 C CA . ALA A 1 275 ? 71.942 11.509 0.544 1.00 10.61 296 ALA A CA 1
ATOM 2148 C C . ALA A 1 275 ? 70.928 12.408 1.115 1.00 9.96 296 ALA A C 1
ATOM 2149 O O . ALA A 1 275 ? 69.781 11.974 1.439 1.00 12.02 296 ALA A O 1
ATOM 2151 N N . LYS A 1 276 ? 71.358 13.663 1.364 1.00 14.33 297 LYS A N 1
ATOM 2152 C CA . LYS A 1 276 ? 70.511 14.654 2.069 1.00 13.50 297 LYS A CA 1
ATOM 2153 C C . LYS A 1 276 ? 69.362 15.222 1.218 1.00 9.65 297 LYS A C 1
ATOM 2154 O O . LYS A 1 276 ? 69.560 16.128 0.387 1.00 12.57 297 LYS A O 1
ATOM 2160 N N . ALA A 1 277 ? 68.178 14.650 1.412 1.00 11.55 298 ALA A N 1
ATOM 2161 C CA . ALA A 1 277 ? 67.046 15.279 0.710 1.00 11.02 298 ALA A CA 1
ATOM 2162 C C . ALA A 1 277 ? 66.460 16.396 1.527 1.00 10.45 298 ALA A C 1
ATOM 2163 O O . ALA A 1 277 ? 65.299 16.405 1.861 1.00 12.12 298 ALA A O 1
ATOM 2165 N N . TRP A 1 278 ? 67.305 17.408 1.651 1.00 11.37 299 TRP A N 1
ATOM 2166 C CA . TRP A 1 278 ? 67.025 18.442 2.637 1.00 11.27 299 TRP A CA 1
ATOM 2167 C C . TRP A 1 278 ? 66.359 19.607 1.879 1.00 12.50 299 TRP A C 1
ATOM 2168 O O . TRP A 1 278 ? 66.264 19.650 0.661 1.00 13.70 299 TRP A O 1
ATOM 2179 N N . GLY A 1 279 ? 65.857 20.580 2.624 1.00 12.17 300 GLY A N 1
ATOM 2180 C CA . GLY A 1 279 ? 65.259 21.725 1.923 1.00 10.80 300 GLY A CA 1
ATOM 2181 C C . GLY A 1 279 ? 66.294 22.576 1.193 1.00 10.76 300 GLY A C 1
ATOM 2182 O O . GLY A 1 279 ? 65.952 23.269 0.254 1.00 13.19 300 GLY A O 1
ATOM 2183 N N . TYR A 1 280 ? 67.549 22.457 1.596 1.00 12.09 301 TYR A N 1
ATOM 2184 C CA . TYR A 1 280 ? 68.726 23.100 0.935 1.00 11.91 301 TYR A CA 1
ATOM 2185 C C . TYR A 1 280 ? 69.616 22.033 0.218 1.00 12.74 301 TYR A C 1
ATOM 2186 O O . TYR A 1 280 ? 69.934 20.986 0.855 1.00 14.53 301 TYR A O 1
ATOM 2195 N N . PRO A 1 281 ? 70.239 22.374 -0.943 1.00 12.59 302 PRO A N 1
ATOM 2196 C CA . PRO A 1 281 ? 71.101 21.441 -1.631 1.00 13.12 302 PRO A CA 1
ATOM 2197 C C . PRO A 1 281 ? 72.482 21.397 -0.906 1.00 12.50 302 PRO A C 1
ATOM 2198 O O . PRO A 1 281 ? 72.993 22.458 -0.482 1.00 14.80 302 PRO A O 1
ATOM 2202 N N . MET A 1 282 ? 73.112 20.220 -0.906 1.00 12.55 303 MET A N 1
ATOM 2203 C CA . MET A 1 282 ? 74.436 20.054 -0.341 1.00 13.91 303 MET A CA 1
ATOM 2204 C C . MET A 1 282 ? 75.208 19.279 -1.364 1.00 14.17 303 MET A C 1
ATOM 2205 O O . MET A 1 282 ? 74.612 18.449 -2.081 1.00 11.83 303 MET A O 1
ATOM 2210 N N . PRO A 1 283 ? 76.507 19.595 -1.507 1.00 14.05 304 PRO A N 1
ATOM 2211 C CA . PRO A 1 283 ? 77.230 19.059 -2.640 1.00 13.84 304 PRO A CA 1
ATOM 2212 C C . PRO A 1 283 ? 77.216 17.553 -2.654 1.00 14.70 304 PRO A C 1
ATOM 2213 O O . PRO A 1 283 ? 77.154 16.980 -3.760 1.00 14.45 304 PRO A O 1
ATOM 2217 N N . GLU A 1 284 ? 77.354 16.910 -1.499 1.00 12.84 305 GLU A N 1
ATOM 2218 C CA . GLU A 1 284 ? 77.309 15.415 -1.479 1.00 13.56 305 GLU A CA 1
ATOM 2219 C C . GLU A 1 284 ? 75.975 14.838 -1.816 1.00 13.76 305 GLU A C 1
ATOM 2220 O O . GLU A 1 284 ? 75.904 13.676 -2.260 1.00 14.32 305 GLU A O 1
ATOM 2226 N N . ALA A 1 285 ? 74.926 15.607 -1.560 1.00 14.00 306 ALA A N 1
ATOM 2227 C CA . ALA A 1 285 ? 73.528 15.144 -1.881 1.00 12.65 306 ALA A CA 1
ATOM 2228 C C . ALA A 1 285 ? 73.378 15.069 -3.372 1.00 12.02 306 ALA A C 1
ATOM 2229 O O . ALA A 1 285 ? 72.802 14.086 -3.831 1.00 13.63 306 ALA A O 1
ATOM 2231 N N . LEU A 1 286 ? 73.871 16.075 -4.118 1.00 11.59 307 LEU A N 1
ATOM 2232 C CA . LEU A 1 286 ? 73.881 15.964 -5.639 1.00 11.78 307 LEU A CA 1
ATOM 2233 C C . LEU A 1 286 ? 74.747 14.818 -6.095 1.00 13.22 307 LEU A C 1
ATOM 2234 O O . LEU A 1 286 ? 74.284 13.855 -6.769 1.00 15.86 307 LEU A O 1
ATOM 2239 N N . ALA A 1 287 ? 76.026 14.858 -5.682 1.00 12.00 308 ALA A N 1
ATOM 2240 C CA . ALA A 1 287 ? 77.019 13.999 -6.284 1.00 12.46 308 ALA A CA 1
ATOM 2241 C C . ALA A 1 287 ? 76.716 12.483 -5.981 1.00 15.23 308 ALA A C 1
ATOM 2242 O O . ALA A 1 287 ? 76.733 11.577 -6.880 1.00 15.75 308 ALA A O 1
ATOM 2244 N N . LEU A 1 288 ? 76.458 12.209 -4.712 1.00 13.21 309 LEU A N 1
ATOM 2245 C CA . LEU A 1 288 ? 76.270 10.864 -4.256 1.00 15.06 309 LEU A CA 1
ATOM 2246 C C . LEU A 1 288 ? 74.768 10.530 -4.001 1.00 15.14 309 LEU A C 1
ATOM 2247 O O . LEU A 1 288 ? 74.279 9.401 -4.267 1.00 15.54 309 LEU A O 1
ATOM 2252 N N . GLY A 1 289 ? 74.061 11.445 -3.352 1.00 15.21 310 GLY A N 1
ATOM 2253 C CA . GLY A 1 289 ? 72.730 11.163 -2.948 1.00 13.98 310 GLY A CA 1
ATOM 2254 C C . GLY A 1 289 ? 71.818 10.857 -4.146 1.00 14.70 310 GLY A C 1
ATOM 2255 O O . GLY A 1 289 ? 71.013 9.939 -4.045 1.00 13.77 310 GLY A O 1
ATOM 2256 N N . GLU A 1 290 ? 71.829 11.698 -5.180 1.00 13.39 311 GLU A N 1
ATOM 2257 C CA . GLU A 1 290 ? 70.930 11.474 -6.315 1.00 12.42 311 GLU A CA 1
ATOM 2258 C C . GLU A 1 290 ? 71.274 10.157 -7.024 1.00 12.09 311 GLU A C 1
ATOM 2259 O O . GLU A 1 290 ? 70.388 9.424 -7.465 1.00 13.69 311 GLU A O 1
ATOM 2265 N N . VAL A 1 291 ? 72.548 9.796 -7.014 1.00 14.30 312 VAL A N 1
ATOM 2266 C CA . VAL A 1 291 ? 72.985 8.504 -7.654 1.00 14.35 312 VAL A CA 1
ATOM 2267 C C . VAL A 1 291 ? 72.449 7.354 -6.739 1.00 15.21 312 VAL A C 1
ATOM 2268 O O . VAL A 1 291 ? 71.843 6.378 -7.257 1.00 13.44 312 VAL A O 1
ATOM 2272 N N . TRP A 1 292 ? 72.613 7.445 -5.393 1.00 13.65 313 TRP A N 1
ATOM 2273 C CA . TRP A 1 292 ? 71.956 6.432 -4.543 1.00 12.99 313 TRP A CA 1
ATOM 2274 C C . TRP A 1 292 ? 70.473 6.242 -4.806 1.00 11.75 313 TRP A C 1
ATOM 2275 O O . TRP A 1 292 ? 69.997 5.057 -4.948 1.00 13.80 313 TRP A O 1
ATOM 2286 N N . LEU A 1 293 ? 69.716 7.368 -4.893 1.00 12.73 314 LEU A N 1
ATOM 2287 C CA . LEU A 1 293 ? 68.282 7.206 -5.013 1.00 11.83 314 LEU A CA 1
ATOM 2288 C C . LEU A 1 293 ? 67.980 6.622 -6.438 1.00 11.22 314 LEU A C 1
ATOM 2289 O O . LEU A 1 293 ? 67.055 5.788 -6.597 1.00 14.23 314 LEU A O 1
ATOM 2294 N N . ALA A 1 294 ? 68.741 7.082 -7.448 1.00 14.09 315 ALA A N 1
ATOM 2295 C CA . ALA A 1 294 ? 68.505 6.598 -8.841 1.00 12.81 315 ALA A CA 1
ATOM 2296 C C . ALA A 1 294 ? 68.742 5.090 -8.832 1.00 14.30 315 ALA A C 1
ATOM 2297 O O . ALA A 1 294 ? 67.944 4.351 -9.405 1.00 13.83 315 ALA A O 1
ATOM 2299 N N . LYS A 1 295 ? 69.824 4.607 -8.179 1.00 12.85 316 LYS A N 1
ATOM 2300 C CA . LYS A 1 295 ? 70.158 3.192 -8.217 1.00 14.40 316 LYS A CA 1
ATOM 2301 C C . LYS A 1 295 ? 69.147 2.373 -7.411 1.00 12.43 316 LYS A C 1
ATOM 2302 O O . LYS A 1 295 ? 68.902 1.173 -7.698 1.00 13.42 316 LYS A O 1
ATOM 2308 N N . ALA A 1 296 ? 68.635 2.970 -6.328 1.00 10.92 317 ALA A N 1
ATOM 2309 C CA . ALA A 1 296 ? 67.660 2.311 -5.500 1.00 12.52 317 ALA A CA 1
ATOM 2310 C C . ALA A 1 296 ? 66.372 2.072 -6.310 1.00 14.43 317 ALA A C 1
ATOM 2311 O O . ALA A 1 296 ? 65.690 1.070 -6.132 1.00 16.09 317 ALA A O 1
ATOM 2313 N N . LEU A 1 297 ? 65.994 3.032 -7.131 1.00 13.07 318 LEU A N 1
ATOM 2314 C CA . LEU A 1 297 ? 64.667 3.017 -7.765 1.00 13.34 318 LEU A CA 1
ATOM 2315 C C . LEU A 1 297 ? 64.817 2.396 -9.195 1.00 13.80 318 LEU A C 1
ATOM 2316 O O . LEU A 1 297 ? 63.794 1.847 -9.678 1.00 15.23 318 LEU A O 1
ATOM 2321 N N . TYR A 1 298 ? 66.016 2.523 -9.838 1.00 12.66 319 TYR A N 1
ATOM 2322 C CA . TYR A 1 298 ? 66.246 1.904 -11.170 1.00 13.41 319 TYR A CA 1
ATOM 2323 C C . TYR A 1 298 ? 67.481 1.113 -11.147 1.00 13.62 319 TYR A C 1
ATOM 2324 O O . TYR A 1 298 ? 68.399 1.374 -11.918 1.00 13.43 319 TYR A O 1
ATOM 2333 N N . PRO A 1 299 ? 67.518 0.043 -10.283 1.00 15.36 320 PRO A N 1
ATOM 2334 C CA . PRO A 1 299 ? 68.824 -0.693 -10.165 1.00 15.77 320 PRO A CA 1
ATOM 2335 C C . PRO A 1 299 ? 69.352 -1.260 -11.516 1.00 14.61 320 PRO A C 1
ATOM 2336 O O . PRO A 1 299 ? 70.556 -1.270 -11.742 1.00 15.07 320 PRO A O 1
ATOM 2340 N N . GLN A 1 300 ? 68.437 -1.650 -12.413 1.00 14.42 321 GLN A N 1
ATOM 2341 C CA . GLN A 1 300 ? 68.872 -2.315 -13.653 1.00 17.31 321 GLN A CA 1
ATOM 2342 C C . GLN A 1 300 ? 69.421 -1.334 -14.639 1.00 15.17 321 GLN A C 1
ATOM 2343 O O . GLN A 1 300 ? 69.862 -1.752 -15.712 1.00 17.75 321 GLN 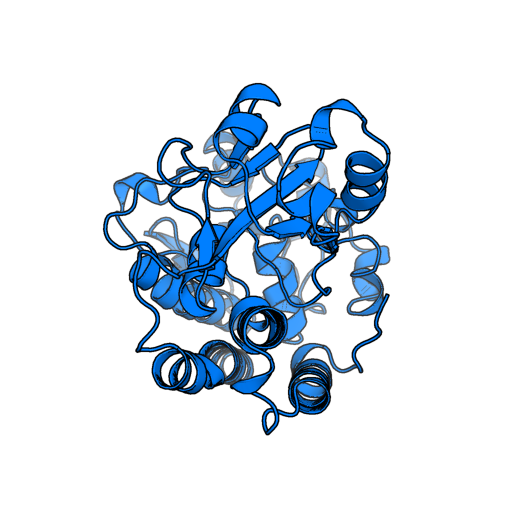A O 1
ATOM 2349 N N . ARG A 1 301 ? 69.388 -0.013 -14.287 1.00 14.28 322 ARG A N 1
ATOM 2350 C CA . ARG A 1 301 ? 69.957 0.981 -15.235 1.00 15.48 322 ARG A CA 1
ATOM 2351 C C . ARG A 1 301 ? 71.308 1.458 -14.781 1.00 14.41 322 ARG A C 1
ATOM 2352 O O . ARG A 1 301 ? 71.922 2.241 -15.530 1.00 16.85 322 ARG A O 1
ATOM 2360 N N . PHE A 1 302 ? 71.774 0.972 -13.591 1.00 15.36 323 PHE A N 1
ATOM 2361 C CA . PHE A 1 302 ? 72.970 1.506 -12.977 1.00 15.41 323 PHE A CA 1
ATOM 2362 C C . PHE A 1 302 ? 73.962 0.434 -12.482 1.00 16.43 323 PHE A C 1
ATOM 2363 O O . PHE A 1 302 ? 74.721 0.685 -11.579 1.00 15.38 323 PHE A O 1
ATOM 2371 N N . GLN A 1 303 ? 73.900 -0.783 -13.029 1.00 15.82 324 GLN A N 1
ATOM 2372 C CA . GLN A 1 303 ? 74.764 -1.840 -12.478 1.00 17.05 324 GLN A CA 1
ATOM 2373 C C . GLN A 1 303 ? 76.229 -1.656 -12.623 1.00 17.76 324 GLN A C 1
ATOM 2374 O O . GLN A 1 303 ? 76.993 -2.141 -11.785 1.00 20.65 324 GLN A O 1
ATOM 2380 N N . ASP A 1 304 ? 76.607 -0.866 -13.627 1.00 18.24 325 ASP A N 1
ATOM 2381 C CA . ASP A 1 304 ? 77.974 -0.464 -13.874 1.00 17.60 325 ASP A CA 1
ATOM 2382 C C . ASP A 1 304 ? 78.436 0.654 -12.961 1.00 19.72 325 ASP A C 1
ATOM 2383 O O . ASP A 1 304 ? 79.609 1.025 -13.029 1.00 20.37 325 ASP A O 1
ATOM 2388 N N . VAL A 1 305 ? 77.504 1.285 -12.251 1.00 18.15 326 VAL A N 1
ATOM 2389 C CA . VAL A 1 305 ? 77.892 2.492 -11.440 1.00 19.30 326 VAL A CA 1
ATOM 2390 C C . VAL A 1 305 ? 78.293 2.021 -10.063 1.00 17.82 326 VAL A C 1
ATOM 2391 O O . VAL A 1 305 ? 77.453 1.586 -9.278 1.00 21.32 326 VAL A O 1
ATOM 2395 N N . ASP A 1 306 ? 79.596 2.096 -9.781 1.00 19.15 327 ASP A N 1
ATOM 2396 C CA . ASP A 1 306 ? 80.176 1.597 -8.522 1.00 19.22 327 ASP A CA 1
ATOM 2397 C C . ASP A 1 306 ? 79.972 2.702 -7.449 1.00 15.97 327 ASP A C 1
ATOM 2398 O O . ASP A 1 306 ? 80.812 3.600 -7.299 1.00 18.95 327 ASP A O 1
ATOM 2403 N N . LEU A 1 307 ? 78.793 2.779 -6.887 1.00 17.83 328 LEU A N 1
ATOM 2404 C CA . LEU A 1 307 ? 78.533 3.910 -5.926 1.00 18.47 328 LEU A CA 1
ATOM 2405 C C . LEU A 1 307 ? 79.455 3.831 -4.691 1.00 18.88 328 LEU A C 1
ATOM 2406 O O . LEU A 1 307 ? 79.850 4.860 -4.109 1.00 18.04 328 LEU A O 1
ATOM 2411 N N . ASP A 1 308 ? 79.791 2.628 -4.241 1.00 19.33 329 ASP A N 1
ATOM 2412 C CA . ASP A 1 308 ? 80.653 2.507 -3.036 1.00 21.48 329 ASP A CA 1
ATOM 2413 C C . ASP A 1 308 ? 81.944 3.264 -3.270 1.00 18.39 329 ASP A C 1
ATOM 2414 O O . ASP A 1 308 ? 82.502 3.937 -2.335 1.00 19.57 329 ASP A O 1
ATOM 2419 N N . LYS A 1 309 ? 82.513 3.135 -4.478 1.00 18.60 330 LYS A N 1
ATOM 2420 C CA . LYS A 1 309 ? 83.828 3.777 -4.813 1.00 21.07 330 LYS A CA 1
ATOM 2421 C C . LYS A 1 309 ? 83.619 5.274 -4.958 1.00 20.54 330 LYS A C 1
ATOM 2422 O O . LYS A 1 309 ? 84.497 6.107 -4.602 1.00 21.59 330 LYS A O 1
ATOM 2428 N N . MET A 1 310 ? 82.469 5.631 -5.545 1.00 21.00 331 MET A N 1
ATOM 2429 C CA . MET A 1 310 ? 82.204 7.032 -5.775 1.00 19.70 331 MET A CA 1
ATOM 2430 C C . MET A 1 310 ? 82.189 7.652 -4.369 1.00 18.64 331 MET A C 1
ATOM 2431 O O . MET A 1 310 ? 82.758 8.756 -4.144 1.00 18.28 331 MET A O 1
ATOM 2436 N N . VAL A 1 311 ? 81.516 6.985 -3.432 1.00 17.78 332 VAL A N 1
ATOM 2437 C CA . VAL A 1 311 ? 81.350 7.554 -2.064 1.00 17.94 332 VAL A CA 1
ATOM 2438 C C . VAL A 1 311 ? 82.666 7.619 -1.299 1.00 19.31 332 VAL A C 1
ATOM 2439 O O . VAL A 1 311 ? 83.009 8.660 -0.642 1.00 17.21 332 VAL A O 1
ATOM 2443 N N . ASN A 1 312 ? 83.432 6.539 -1.437 1.00 19.02 333 ASN A N 1
ATOM 2444 C CA . ASN A 1 312 ? 84.768 6.520 -0.816 1.00 21.41 333 ASN A CA 1
ATOM 2445 C C . ASN A 1 312 ? 85.698 7.638 -1.315 1.00 21.19 333 ASN A C 1
ATOM 2446 O O . ASN A 1 312 ? 86.305 8.356 -0.464 1.00 20.35 333 ASN A O 1
ATOM 2451 N N . ASP A 1 313 ? 85.784 7.808 -2.643 1.00 19.08 334 ASP A N 1
ATOM 2452 C CA . ASP A 1 313 ? 86.668 8.797 -3.246 1.00 18.57 334 ASP A CA 1
ATOM 2453 C C . ASP A 1 313 ? 86.275 10.245 -2.730 1.00 16.54 334 ASP A C 1
ATOM 2454 O O . ASP A 1 313 ? 87.119 11.085 -2.416 1.00 18.66 334 ASP A O 1
ATOM 2459 N N . TYR A 1 314 ? 84.951 10.459 -2.667 1.00 16.02 335 TYR A N 1
ATOM 2460 C CA . TYR A 1 314 ? 84.377 11.720 -2.248 1.00 15.85 335 TYR A CA 1
ATOM 2461 C C . TYR A 1 314 ? 84.680 11.959 -0.746 1.00 15.08 335 TYR A C 1
ATOM 2462 O O . TYR A 1 314 ? 85.120 13.106 -0.376 1.00 15.03 335 TYR A O 1
ATOM 2471 N N . TYR A 1 315 ? 84.445 10.955 0.081 1.00 16.20 336 TYR A N 1
ATOM 2472 C CA . TYR A 1 315 ? 84.669 11.085 1.530 1.00 15.96 336 TYR A CA 1
ATOM 2473 C C . TYR A 1 315 ? 86.167 11.286 1.778 1.00 17.81 336 TYR A C 1
ATOM 2474 O O . TYR A 1 315 ? 86.507 12.153 2.568 1.00 16.84 336 TYR A O 1
ATOM 2483 N N . GLN A 1 316 ? 87.035 10.605 1.042 1.00 19.10 337 GLN A N 1
ATOM 2484 C CA . GLN A 1 316 ? 88.469 10.730 1.385 1.00 21.01 337 GLN A CA 1
ATOM 2485 C C . GLN A 1 316 ? 88.929 12.151 0.995 1.00 20.68 337 GLN A C 1
ATOM 2486 O O . GLN A 1 316 ? 89.737 12.756 1.750 1.00 20.83 337 GLN A O 1
ATOM 2492 N N . LYS A 1 317 ? 88.339 12.698 -0.100 1.00 19.83 338 LYS A N 1
ATOM 2493 C CA . LYS A 1 317 ? 88.697 14.040 -0.592 1.00 19.89 338 LYS A CA 1
ATOM 2494 C C . LYS A 1 317 ? 88.174 15.192 0.280 1.00 18.29 338 LYS A C 1
ATOM 2495 O O . LYS A 1 317 ? 88.983 16.033 0.782 1.00 19.17 338 LYS A O 1
ATOM 2501 N N . PHE A 1 318 ? 86.867 15.120 0.661 1.00 17.33 339 PHE A N 1
ATOM 2502 C CA . PHE A 1 318 ? 86.205 16.287 1.282 1.00 16.44 339 PHE A CA 1
ATOM 2503 C C . PHE A 1 318 ? 86.027 16.110 2.762 1.00 17.23 339 PHE A C 1
ATOM 2504 O O . PHE A 1 318 ? 85.921 17.136 3.482 1.00 16.70 339 PHE A O 1
ATOM 2512 N N . TYR A 1 319 ? 85.898 14.858 3.235 1.00 15.76 340 TYR A N 1
ATOM 2513 C CA . TYR A 1 319 ? 85.801 14.675 4.691 1.00 15.31 340 TYR A CA 1
ATOM 2514 C C . TYR A 1 319 ? 87.053 14.115 5.313 1.00 17.18 340 TYR A C 1
ATOM 2515 O O . TYR A 1 319 ? 87.075 13.961 6.504 1.00 19.44 340 TYR A O 1
ATOM 2524 N N . ARG A 1 320 ? 88.065 13.818 4.501 1.00 14.73 341 ARG A N 1
ATOM 2525 C CA . ARG A 1 320 ? 89.412 13.328 4.932 1.00 16.87 341 ARG A CA 1
ATOM 2526 C C . ARG A 1 320 ? 89.282 12.021 5.788 1.00 17.38 341 ARG A C 1
ATOM 2527 O O . ARG A 1 320 ? 90.099 11.693 6.728 1.00 18.97 341 ARG A O 1
ATOM 2535 N N . THR A 1 321 ? 88.238 11.263 5.481 1.00 16.59 342 THR A N 1
ATOM 2536 C CA . THR A 1 321 ? 88.019 9.976 6.128 1.00 19.51 342 THR A CA 1
ATOM 2537 C C . THR A 1 321 ? 87.190 9.057 5.204 1.00 20.83 342 THR A C 1
ATOM 2538 O O . THR A 1 321 ? 86.755 9.501 4.141 1.00 19.51 342 THR A O 1
ATOM 2542 N N . SER A 1 322 ? 87.092 7.791 5.552 1.00 22.01 343 SER A N 1
ATOM 2543 C CA . SER A 1 322 ? 86.131 6.914 4.846 1.00 23.49 343 SER A CA 1
ATOM 2544 C C . SER A 1 322 ? 84.668 7.120 5.252 1.00 22.60 343 SER A C 1
ATOM 2545 O O . SER A 1 322 ? 84.366 7.671 6.335 1.00 21.17 343 SER A O 1
ATOM 2548 N N . TYR A 1 323 ? 83.749 6.658 4.381 1.00 19.18 344 TYR A N 1
ATOM 2549 C CA . TYR A 1 323 ? 82.333 6.513 4.768 1.00 19.49 344 TYR A CA 1
ATOM 2550 C C . TYR A 1 323 ? 82.095 5.287 5.635 1.00 19.89 344 TYR A C 1
ATOM 2551 O O . TYR A 1 323 ? 82.653 4.173 5.397 1.00 23.06 344 TYR A O 1
ATOM 2560 N N . LYS A 1 324 ? 81.271 5.490 6.653 1.00 21.61 345 LYS A N 1
ATOM 2561 C CA . LYS A 1 324 ? 80.862 4.479 7.581 1.00 22.60 345 LYS A CA 1
ATOM 2562 C C . LYS A 1 324 ? 79.347 4.369 7.576 1.00 22.82 345 LYS A C 1
ATOM 2563 O O . LYS A 1 324 ? 78.691 5.275 8.061 1.00 20.99 345 LYS A O 1
ATOM 2569 N N . PRO A 1 325 ? 78.799 3.235 7.072 1.00 23.43 346 PRO A N 1
ATOM 2570 C CA . PRO A 1 325 ? 77.341 3.024 7.064 1.00 25.49 346 PRO A CA 1
ATOM 2571 C C . PRO A 1 325 ? 76.836 2.902 8.463 1.00 25.89 346 PRO A C 1
ATOM 2572 O O . PRO A 1 325 ? 77.540 2.396 9.371 1.00 25.85 346 PRO A O 1
ATOM 2576 N N . ASP A 1 326 ? 75.641 3.409 8.672 1.00 25.35 347 ASP A N 1
ATOM 2577 C CA . ASP A 1 326 ? 74.961 3.120 9.878 1.00 28.58 347 ASP A CA 1
ATOM 2578 C C . ASP A 1 326 ? 73.861 2.055 9.654 1.00 28.29 347 ASP A C 1
ATOM 2579 O O . ASP A 1 326 ? 73.220 1.733 10.652 1.00 33.26 347 ASP A O 1
#